Protein AF-A0A3N6P1G0-F1 (afdb_monomer)

Solvent-accessible surface area (backbone atoms only — not comparable to full-atom values): 12815 Å² total; per-residue (Å²): 132,65,72,72,58,59,54,48,42,53,49,19,54,56,51,19,53,49,23,44,51,52,14,52,52,26,48,75,72,67,38,60,68,57,15,52,52,26,42,52,52,16,51,54,33,40,55,57,28,44,55,58,48,53,68,64,56,54,53,68,67,58,55,49,53,52,48,52,53,50,55,50,52,51,51,52,49,50,49,52,50,51,56,51,50,52,55,51,48,48,53,48,56,35,50,55,30,49,72,69,69,39,61,68,60,24,50,49,49,49,49,57,57,47,50,61,61,63,37,65,44,56,42,46,20,50,54,45,44,50,49,16,50,58,40,19,65,74,46,51,67,83,40,37,40,90,89,78,67,44,72,39,82,78,43,93,57,45,64,65,51,51,50,49,60,23,52,48,26,53,51,48,17,53,51,23,55,76,65,72,41,55,23,93,88,49,64,93,41,50,19,32,63,52,25,51,49,50,24,51,47,42,51,23,25,53,34,39,72,66,66,52,68,55,14,62,51,49,17,54,48,49,58,48,60,77,73,34,72,74,74,34,70,69,38,38,72,36,95,87,25,69,87,118

Radius of gyration: 31.18 Å; Cα contacts (8 Å, |Δi|>4): 190; chains: 1; bounding box: 62×46×96 Å

Secondary structure (DSSP, 8-state):
--HHHHHHHHHHHHHHHHHHHHHHHHHHTT-HHHHHHHHHHHHHHHHHHHHHHHHHS--HHHHHHHHHHHHHHHHHHHHHHHHHHHHHHHHHHHHHHHHTT-HHHHHHHHHHHHHHHT-HHHHHHHHHHHHHHHHHHHHGGGGB-TTT--BGGG-TTHHHHHHHHHHHHHHHHHHHHHHTPBPSS-TTSBHHHHHHHHHHHHHHHHHHHTT--HHHHHHHHHHHHHT-GGGSHHHHSSTT----

Mean predicted aligned error: 14.39 Å

Foldseek 3Di:
DPPVLVVLLVCLVVLLVVLCVQLVVCVVVVNPVSNVVSPVVSVVSVVVSVVSVVVVPDDPVVVVVVVVVVVLVVVVVVVVVVVVVLVVVLVVLLVVCVVVVVVVVSVVSVVVSVVCCVLVLSVLLVVLVVLLVVLLVVCVVVQADPVPRDGNLPPPCPLVVLVVVLVVLVVQLVVQVVVQAADPVGNVHRRNVVSVVVSVSSVSNNCNSNVPSVSNVRSVVVVCVVVPPLPDPVNCPDDVRPPD

Sequence (244 aa):
MKVTSMLRLFYGIATGGFGLALAIDSSLAGHSLMAALFTTGAMVLLLYGWFDLKDMTATKSHVDVVRDNVNTLLKMNAKRSADAALYVKALQDIRDTLYSRNFAAATEVCHDALAEFNDPATAVRFCVDWMTDLLHDANKHWWTDPATGADLRNERYIVPTKLMLTVSEIAEAMEADRKQLPDDKLPQFDGLTVEMADALFRIFDLAGAKRLPMGDAAAAKFIFNISRPDHMASARMAVGGKAY

pLDDT: mean 81.95, std 12.99, range [50.69, 98.44]

Structure (mmCIF, N/CA/C/O backbone):
data_AF-A0A3N6P1G0-F1
#
_entry.id   AF-A0A3N6P1G0-F1
#
loop_
_atom_site.group_PDB
_atom_site.id
_atom_site.type_symbol
_atom_site.label_atom_id
_atom_site.label_alt_id
_atom_site.label_comp_id
_atom_site.label_asym_id
_atom_site.label_entity_id
_atom_site.label_seq_id
_atom_site.pdbx_PDB_ins_code
_atom_site.Cartn_x
_atom_site.Cartn_y
_atom_site.Cartn_z
_atom_site.occupancy
_atom_site.B_iso_or_equiv
_atom_site.auth_seq_id
_atom_site.auth_comp_id
_atom_site.auth_asym_id
_atom_site.auth_atom_id
_atom_site.pdbx_PDB_model_num
ATOM 1 N N . MET A 1 1 ? -7.405 -0.877 29.751 1.00 50.69 1 MET A N 1
ATOM 2 C CA . MET A 1 1 ? -7.105 -1.730 30.925 1.00 50.69 1 MET A CA 1
ATOM 3 C C . MET A 1 1 ? -7.844 -1.169 32.132 1.00 50.69 1 MET A C 1
ATOM 5 O O . MET A 1 1 ? -7.713 0.020 32.395 1.00 50.69 1 MET A O 1
ATOM 9 N N . LYS A 1 2 ? -8.682 -1.954 32.820 1.00 53.94 2 LYS A N 1
ATOM 10 C CA . LYS A 1 2 ? -9.406 -1.434 33.993 1.00 53.94 2 LYS A CA 1
ATOM 11 C C . LYS A 1 2 ? -8.410 -1.271 35.146 1.00 53.94 2 LYS A C 1
ATOM 13 O O . LYS A 1 2 ? -7.729 -2.236 35.490 1.00 53.94 2 LYS A O 1
ATOM 18 N N . VAL A 1 3 ? -8.344 -0.075 35.734 1.00 53.78 3 VAL A N 1
ATOM 19 C CA . VAL A 1 3 ? -7.482 0.303 36.880 1.00 53.78 3 VAL A CA 1
ATOM 20 C C . VAL A 1 3 ? -7.540 -0.724 38.024 1.00 53.78 3 VAL A C 1
ATOM 22 O O . VAL A 1 3 ? -6.546 -0.987 38.693 1.00 53.78 3 VAL A O 1
ATOM 25 N N . THR A 1 4 ? -8.683 -1.389 38.183 1.00 56.94 4 THR A N 1
ATOM 26 C CA . THR A 1 4 ? -8.917 -2.462 39.155 1.00 56.94 4 THR A CA 1
ATOM 27 C C . THR A 1 4 ? -8.063 -3.722 38.962 1.00 56.94 4 THR A C 1
ATOM 29 O O . THR A 1 4 ? -7.807 -4.403 39.949 1.00 56.94 4 THR A O 1
ATOM 32 N N . SER A 1 5 ? -7.602 -4.043 37.747 1.00 63.84 5 SER A N 1
ATOM 33 C CA . SER A 1 5 ? -6.748 -5.224 37.491 1.00 63.84 5 SER A CA 1
ATOM 34 C C . SER A 1 5 ? -5.299 -5.012 37.945 1.00 63.84 5 SER A C 1
ATOM 36 O O . SER A 1 5 ? -4.744 -5.848 38.650 1.00 63.84 5 SER A O 1
ATOM 38 N N . MET A 1 6 ? -4.714 -3.846 37.648 1.00 63.44 6 MET A N 1
ATOM 39 C CA . MET A 1 6 ? -3.356 -3.508 38.090 1.00 63.44 6 MET A CA 1
ATOM 40 C C . MET A 1 6 ? -3.245 -3.378 39.610 1.00 63.44 6 MET A C 1
ATOM 42 O O . MET A 1 6 ? -2.268 -3.837 40.195 1.00 63.44 6 MET A O 1
ATOM 46 N N . LEU A 1 7 ? -4.258 -2.794 40.258 1.00 66.25 7 LEU A N 1
ATOM 47 C CA . LEU A 1 7 ? -4.290 -2.659 41.716 1.00 66.25 7 LEU A CA 1
ATOM 48 C C . LEU A 1 7 ? -4.333 -4.024 42.420 1.00 66.25 7 LEU A C 1
ATOM 50 O O . LEU A 1 7 ? -3.673 -4.204 43.439 1.00 66.25 7 LEU A O 1
ATOM 54 N N . ARG A 1 8 ? -5.062 -4.997 41.856 1.00 67.69 8 ARG A N 1
ATOM 55 C CA . ARG A 1 8 ? -5.127 -6.373 42.374 1.00 67.69 8 ARG A CA 1
ATOM 56 C C . ARG A 1 8 ? -3.802 -7.113 42.228 1.00 67.69 8 ARG A C 1
ATOM 58 O O . ARG A 1 8 ? -3.356 -7.719 43.197 1.00 67.69 8 ARG A O 1
ATOM 65 N N . LEU A 1 9 ? -3.147 -7.000 41.072 1.00 67.62 9 LEU A N 1
ATOM 66 C CA . LEU A 1 9 ? -1.837 -7.609 40.835 1.00 67.62 9 LEU A CA 1
ATOM 67 C C . LEU A 1 9 ? -0.771 -7.049 41.787 1.00 67.62 9 LEU A C 1
ATOM 69 O O . LEU A 1 9 ? -0.039 -7.807 42.421 1.00 67.62 9 LEU A O 1
ATOM 73 N N . PHE A 1 10 ? -0.714 -5.720 41.918 1.00 72.19 10 PHE A N 1
ATOM 74 C CA . PHE A 1 10 ? 0.214 -5.056 42.831 1.00 72.19 10 PHE A CA 1
ATOM 75 C C . PHE A 1 10 ? -0.018 -5.502 44.277 1.00 72.19 10 PHE A C 1
ATOM 77 O O . PHE A 1 10 ? 0.932 -5.843 44.980 1.00 72.19 10 PHE A O 1
ATOM 84 N N . TYR A 1 11 ? -1.284 -5.577 44.698 1.00 72.38 11 TYR A N 1
ATOM 85 C CA . TYR A 1 11 ? -1.642 -6.053 46.029 1.00 72.38 11 TYR A CA 1
ATOM 86 C C . TYR A 1 11 ? -1.235 -7.518 46.239 1.00 72.38 11 TYR A C 1
ATOM 88 O O . TYR A 1 11 ? -0.628 -7.828 47.259 1.00 72.38 11 TYR A O 1
ATOM 96 N N . GLY A 1 12 ? -1.483 -8.409 45.274 1.00 73.94 12 GLY A N 1
ATOM 97 C CA . GLY A 1 12 ? -1.112 -9.827 45.360 1.00 73.94 12 GLY A CA 1
ATOM 98 C C . GLY A 1 12 ? 0.399 -10.065 45.452 1.00 73.94 12 GLY A C 1
ATOM 99 O O . GLY A 1 12 ? 0.848 -10.841 46.293 1.00 73.94 12 GLY A O 1
ATOM 100 N N . ILE A 1 13 ? 1.199 -9.353 44.652 1.00 72.12 13 ILE A N 1
ATOM 101 C CA . ILE A 1 13 ? 2.667 -9.480 44.665 1.00 72.12 13 ILE A CA 1
ATOM 102 C C . ILE A 1 13 ? 3.259 -8.881 45.949 1.00 72.12 13 ILE A C 1
ATOM 104 O O . ILE A 1 13 ? 4.086 -9.521 46.600 1.00 72.12 13 ILE A O 1
ATOM 108 N N . ALA A 1 14 ? 2.820 -7.682 46.350 1.00 75.56 14 ALA A N 1
ATOM 109 C CA . ALA A 1 14 ? 3.335 -7.015 47.546 1.00 75.56 14 ALA A CA 1
ATOM 110 C C . ALA A 1 14 ? 2.973 -7.773 48.835 1.00 75.56 14 ALA A C 1
ATOM 112 O O . ALA A 1 14 ? 3.825 -7.971 49.702 1.00 75.56 14 ALA A O 1
ATOM 113 N N . THR A 1 15 ? 1.728 -8.247 48.953 1.00 76.12 15 THR A N 1
ATOM 114 C CA . THR A 1 15 ? 1.280 -9.005 50.135 1.00 76.12 15 THR A CA 1
ATOM 115 C C . THR A 1 15 ? 1.829 -10.430 50.163 1.00 76.12 15 THR A C 1
ATOM 117 O O . THR A 1 15 ? 2.189 -10.910 51.237 1.00 76.12 15 THR A O 1
ATOM 120 N N . GLY A 1 16 ? 1.989 -11.084 49.006 1.00 78.19 16 GLY A N 1
ATOM 121 C CA . GLY A 1 16 ? 2.663 -12.381 48.897 1.00 78.19 16 GLY A CA 1
ATOM 122 C C . GLY A 1 16 ? 4.138 -12.318 49.311 1.00 78.19 16 GLY A C 1
ATOM 123 O O . GLY A 1 16 ? 4.601 -13.175 50.063 1.00 78.19 16 GLY A O 1
ATOM 124 N N . GLY A 1 17 ? 4.860 -11.267 48.901 1.00 77.88 17 GLY A N 1
ATOM 125 C CA . GLY A 1 17 ? 6.243 -11.024 49.329 1.00 77.88 17 GLY A CA 1
ATOM 126 C C . GLY A 1 17 ? 6.371 -10.770 50.835 1.00 77.88 17 GLY A C 1
ATOM 127 O O . GLY A 1 17 ? 7.254 -11.329 51.484 1.00 77.88 17 GLY A O 1
ATOM 128 N N . PHE A 1 18 ? 5.449 -9.995 51.413 1.00 80.94 18 PHE A N 1
ATOM 129 C CA . PHE A 1 18 ? 5.396 -9.762 52.860 1.00 80.94 18 PHE A CA 1
ATOM 130 C C . PHE A 1 18 ? 5.085 -11.045 53.649 1.00 80.94 18 PHE A C 1
ATOM 132 O O . PHE A 1 18 ? 5.729 -11.324 54.658 1.00 80.94 18 PHE A O 1
ATOM 139 N N . GLY A 1 19 ? 4.155 -11.873 53.161 1.00 83.69 19 GLY A N 1
ATOM 140 C CA . GLY A 1 19 ? 3.837 -13.169 53.766 1.00 83.69 19 GLY A CA 1
ATOM 141 C C . GLY A 1 19 ? 5.021 -14.142 53.762 1.00 83.69 19 GLY A C 1
ATOM 142 O O . GLY A 1 19 ? 5.249 -14.833 54.752 1.00 83.69 19 GLY A O 1
ATOM 143 N N . LEU A 1 20 ? 5.824 -14.153 52.692 1.00 81.12 20 LEU A N 1
ATOM 144 C CA . LEU A 1 20 ? 7.039 -14.969 52.622 1.00 81.12 20 LEU A CA 1
ATOM 145 C C . LEU A 1 20 ? 8.111 -14.490 53.616 1.00 81.12 20 LEU A C 1
ATOM 147 O O . LEU A 1 20 ? 8.753 -15.311 54.266 1.00 81.12 20 LEU A O 1
ATOM 151 N N . ALA A 1 21 ? 8.267 -13.173 53.782 1.00 83.56 21 ALA A N 1
ATOM 152 C CA . ALA A 1 21 ? 9.181 -12.603 54.770 1.00 83.56 21 ALA A CA 1
ATOM 153 C C . ALA A 1 21 ? 8.788 -12.996 56.207 1.00 83.56 21 ALA A C 1
ATOM 155 O O . ALA A 1 21 ? 9.638 -13.451 56.970 1.00 83.56 21 ALA A O 1
ATOM 156 N N . LEU A 1 22 ? 7.496 -12.912 56.549 1.00 84.38 22 LEU A N 1
ATOM 157 C CA . LEU A 1 22 ? 6.979 -13.347 57.854 1.00 84.38 22 LEU A CA 1
ATOM 158 C C . LEU A 1 22 ? 7.122 -14.856 58.081 1.00 84.38 22 LEU A C 1
ATOM 160 O O . LEU A 1 22 ? 7.364 -15.290 59.208 1.00 84.38 22 LEU A O 1
ATOM 164 N N . ALA A 1 23 ? 6.988 -15.661 57.025 1.00 86.38 23 ALA A N 1
ATOM 165 C CA . ALA A 1 23 ? 7.197 -17.102 57.100 1.00 86.38 23 ALA A CA 1
ATOM 166 C C . ALA A 1 23 ? 8.658 -17.450 57.424 1.00 86.38 23 ALA A C 1
ATOM 168 O O . ALA A 1 23 ? 8.912 -18.296 58.283 1.00 86.38 23 ALA A O 1
ATOM 169 N N . ILE A 1 24 ? 9.609 -16.770 56.773 1.00 84.50 24 ILE A N 1
ATOM 170 C CA . ILE A 1 24 ? 11.047 -16.936 57.015 1.00 84.50 24 ILE A CA 1
ATOM 171 C C . ILE A 1 24 ? 11.399 -16.502 58.440 1.00 84.50 24 ILE A C 1
ATOM 173 O O . ILE A 1 24 ? 12.032 -17.268 59.163 1.00 84.50 24 ILE A O 1
ATOM 177 N N . ASP A 1 25 ? 10.939 -15.327 58.870 1.00 89.00 25 ASP A N 1
ATOM 178 C CA . ASP A 1 25 ? 11.204 -14.803 60.215 1.00 89.00 25 ASP A CA 1
ATOM 179 C C . ASP A 1 25 ? 10.633 -15.723 61.309 1.00 89.00 25 ASP A C 1
ATOM 181 O O . ASP A 1 25 ? 11.333 -16.122 62.240 1.00 89.00 25 ASP A O 1
ATOM 185 N N . SER A 1 26 ? 9.396 -16.201 61.124 1.00 86.31 26 SER A N 1
ATOM 186 C CA . SER A 1 26 ? 8.764 -17.174 62.029 1.00 86.31 26 SER A CA 1
ATOM 187 C C . SER A 1 26 ? 9.511 -18.510 62.073 1.00 86.31 26 SER A C 1
ATOM 189 O O . SER A 1 26 ? 9.591 -19.139 63.129 1.00 86.31 26 SER A O 1
ATOM 191 N N . SER A 1 27 ? 10.067 -18.954 60.941 1.00 87.38 27 SER A N 1
ATOM 192 C CA . SER A 1 27 ? 10.871 -20.176 60.868 1.00 87.38 27 SER A CA 1
ATOM 193 C C . SER A 1 27 ? 12.206 -20.016 61.594 1.00 87.38 27 SER A C 1
ATOM 195 O O . SER A 1 27 ? 12.624 -20.934 62.298 1.00 87.38 27 SER A O 1
ATOM 197 N N . LEU A 1 28 ? 12.866 -18.864 61.445 1.00 89.12 28 LEU A N 1
ATOM 198 C CA . LEU A 1 28 ? 14.131 -18.555 62.118 1.00 89.12 28 LEU A CA 1
ATOM 199 C C . LEU A 1 28 ? 13.948 -18.389 63.635 1.00 89.12 28 LEU A C 1
ATOM 201 O O . LEU A 1 28 ? 14.825 -18.782 64.400 1.00 89.12 28 LEU A O 1
ATOM 205 N N . ALA A 1 29 ? 12.791 -17.889 64.073 1.00 91.38 29 ALA A N 1
ATOM 206 C CA . ALA A 1 29 ? 12.418 -17.771 65.483 1.00 91.38 29 ALA A CA 1
ATOM 207 C C . ALA A 1 29 ? 11.923 -19.090 66.124 1.00 91.38 29 ALA A C 1
ATOM 209 O O . ALA A 1 29 ? 11.614 -19.119 67.314 1.00 91.38 29 ALA A O 1
ATOM 210 N N . GLY A 1 30 ? 11.827 -20.190 65.364 1.00 89.06 30 GLY A N 1
ATOM 211 C CA . GLY A 1 30 ? 11.387 -21.499 65.870 1.00 89.06 30 GLY A CA 1
ATOM 212 C C . GLY A 1 30 ? 9.866 -21.668 66.014 1.00 89.06 30 GLY A C 1
ATOM 213 O O . GLY A 1 30 ? 9.402 -22.661 66.577 1.00 89.06 30 GLY A O 1
ATOM 214 N N . HIS A 1 31 ? 9.063 -20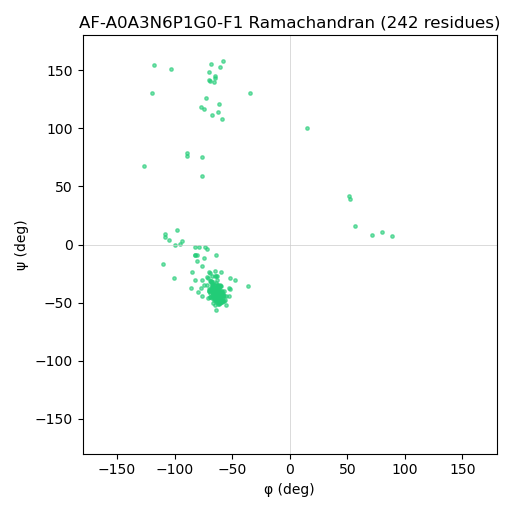.742 65.483 1.00 92.31 31 HIS A N 1
ATOM 215 C CA . HIS A 1 31 ? 7.599 -20.791 65.519 1.00 92.31 31 HIS A CA 1
ATOM 216 C C . HIS A 1 31 ? 7.024 -21.541 64.307 1.00 92.31 31 HIS A C 1
ATOM 218 O O . HIS A 1 31 ? 6.469 -20.950 63.378 1.00 92.31 31 HIS A O 1
ATOM 224 N N . SER A 1 32 ? 7.116 -22.873 64.332 1.00 85.00 32 SER A N 1
ATOM 225 C CA . SER A 1 32 ? 6.743 -23.757 63.214 1.00 85.00 32 SER A CA 1
ATOM 226 C C . SER A 1 32 ? 5.294 -23.604 62.725 1.00 85.00 32 SER A C 1
ATOM 228 O O . SER A 1 32 ? 5.052 -23.594 61.518 1.00 85.00 32 SER A O 1
ATOM 230 N N . LEU A 1 33 ? 4.327 -23.429 63.634 1.00 89.12 33 LEU A N 1
ATOM 231 C CA . LEU A 1 33 ? 2.918 -23.238 63.268 1.00 89.12 33 LEU A CA 1
ATOM 232 C C . LEU A 1 33 ? 2.689 -21.915 62.520 1.00 89.12 33 LEU A C 1
ATOM 234 O O . LEU A 1 33 ? 1.971 -21.886 61.522 1.00 89.12 33 LEU A O 1
ATOM 238 N N . MET A 1 34 ? 3.323 -20.828 62.971 1.00 82.75 34 MET A N 1
ATOM 239 C CA . MET A 1 34 ? 3.196 -19.514 62.330 1.00 82.75 34 MET A CA 1
ATOM 240 C C . MET A 1 34 ? 3.899 -19.486 60.975 1.00 82.75 34 MET A C 1
ATOM 242 O O . MET A 1 34 ? 3.334 -18.985 60.005 1.00 82.75 34 MET A O 1
ATOM 246 N N . ALA A 1 35 ? 5.071 -20.117 60.872 1.00 82.88 35 ALA A N 1
ATOM 247 C CA . ALA A 1 35 ? 5.760 -20.292 59.599 1.00 82.88 35 ALA A CA 1
ATOM 248 C C . ALA A 1 35 ? 4.883 -21.038 58.576 1.00 82.88 35 ALA A C 1
ATOM 250 O O . ALA A 1 35 ? 4.772 -20.607 57.427 1.00 82.88 35 ALA A O 1
ATOM 251 N N . ALA A 1 36 ? 4.195 -22.107 58.996 1.00 86.44 36 ALA A N 1
ATOM 252 C CA . ALA A 1 36 ? 3.287 -22.861 58.131 1.00 86.44 36 ALA A CA 1
ATOM 253 C C . ALA A 1 36 ? 2.069 -22.030 57.682 1.00 86.44 36 ALA A C 1
ATOM 255 O O . ALA A 1 36 ? 1.702 -22.058 56.503 1.00 86.44 36 ALA A O 1
ATOM 256 N N . LEU A 1 37 ? 1.469 -21.256 58.592 1.00 86.69 37 LEU A N 1
ATOM 257 C CA . LEU A 1 37 ? 0.330 -20.386 58.285 1.00 86.69 37 LEU A CA 1
ATOM 258 C C . LEU A 1 37 ? 0.706 -19.274 57.298 1.00 86.69 37 LEU A C 1
ATOM 260 O O . LEU A 1 37 ? 0.015 -19.094 56.294 1.00 86.69 37 LEU A O 1
ATOM 264 N N . PHE A 1 38 ? 1.818 -18.572 57.531 1.00 87.12 38 PHE A N 1
ATOM 265 C CA . PHE A 1 38 ? 2.278 -17.510 56.634 1.00 87.12 38 PHE A CA 1
ATOM 266 C C . PHE A 1 38 ? 2.719 -18.047 55.272 1.00 87.12 38 PHE A C 1
ATOM 268 O O . PHE A 1 38 ? 2.388 -17.443 54.254 1.00 87.12 38 PHE A O 1
ATOM 275 N N . THR A 1 39 ? 3.372 -19.213 55.228 1.00 84.94 39 THR A N 1
ATOM 276 C CA . THR A 1 39 ? 3.730 -19.875 53.962 1.00 84.94 39 THR A CA 1
ATOM 277 C C . THR A 1 39 ? 2.480 -20.214 53.155 1.00 84.94 39 THR A C 1
ATOM 279 O O . THR A 1 39 ? 2.390 -19.879 51.976 1.00 84.94 39 THR A O 1
ATOM 282 N N . THR A 1 40 ? 1.478 -20.822 53.796 1.00 85.56 40 THR A N 1
ATOM 283 C CA . THR A 1 40 ? 0.225 -21.204 53.130 1.00 85.56 40 THR A CA 1
ATOM 284 C C . THR A 1 40 ? -0.532 -19.973 52.627 1.00 85.56 40 THR A C 1
ATOM 286 O O . THR A 1 40 ? -0.970 -19.944 51.478 1.00 85.56 40 THR A O 1
ATOM 289 N N . GLY A 1 41 ? -0.634 -18.921 53.447 1.00 83.75 41 GLY A N 1
ATOM 290 C CA . GLY A 1 41 ? -1.265 -17.659 53.056 1.00 83.75 41 GLY A CA 1
ATOM 291 C C . GLY A 1 41 ? -0.546 -16.967 51.894 1.00 83.75 41 GLY A C 1
ATOM 292 O O . GLY A 1 41 ? -1.194 -16.545 50.937 1.00 83.75 41 GLY A O 1
ATOM 293 N N . ALA A 1 42 ? 0.789 -16.913 51.928 1.00 82.88 42 ALA A N 1
ATOM 294 C CA . ALA A 1 42 ? 1.597 -16.353 50.848 1.00 82.88 42 ALA A CA 1
ATOM 295 C C . ALA A 1 42 ? 1.420 -17.142 49.544 1.00 82.88 42 ALA A C 1
ATOM 297 O O . ALA A 1 42 ? 1.226 -16.542 48.490 1.00 82.88 42 ALA A O 1
ATOM 298 N N . MET A 1 43 ? 1.405 -18.479 49.606 1.00 82.19 43 MET A N 1
ATOM 299 C CA . MET A 1 43 ? 1.157 -19.326 48.436 1.00 82.19 43 MET A CA 1
ATOM 300 C C . MET A 1 43 ? -0.226 -19.083 47.826 1.00 82.19 43 MET A C 1
ATOM 302 O O . MET A 1 43 ? -0.333 -18.985 46.608 1.00 82.19 43 MET A O 1
ATOM 306 N N . VAL A 1 44 ? -1.276 -18.939 48.641 1.00 82.56 44 VAL A N 1
ATOM 307 C CA . VAL A 1 44 ? -2.634 -18.642 48.148 1.00 82.56 44 VAL A CA 1
ATOM 308 C C . VAL A 1 44 ? -2.689 -17.278 47.455 1.00 82.56 44 VAL A C 1
ATOM 310 O O . VAL A 1 44 ? -3.264 -17.167 46.373 1.00 82.56 44 VAL A O 1
ATOM 313 N N . LEU A 1 45 ? -2.057 -16.251 48.030 1.00 78.94 45 LEU A N 1
ATOM 314 C CA . LEU A 1 45 ? -2.019 -14.904 47.448 1.00 78.94 45 LEU A CA 1
ATOM 315 C C . LEU A 1 45 ? -1.194 -14.849 46.156 1.00 78.94 45 LEU A C 1
ATOM 317 O O . LEU A 1 45 ? -1.609 -14.213 45.187 1.00 78.94 45 LEU A O 1
ATOM 321 N N . LEU A 1 46 ? -0.068 -15.564 46.112 1.00 78.00 46 LEU A N 1
ATOM 322 C CA . LEU A 1 46 ? 0.753 -15.700 44.909 1.00 78.00 46 LEU A CA 1
ATOM 323 C C . LEU A 1 46 ? 0.025 -16.488 43.813 1.00 78.00 46 LEU A C 1
ATOM 325 O O . LEU A 1 46 ? 0.083 -16.090 42.654 1.00 78.00 46 LEU A O 1
ATOM 329 N N . LEU A 1 47 ? -0.705 -17.555 44.160 1.00 77.69 47 LEU A N 1
ATOM 330 C CA . LEU A 1 47 ? -1.544 -18.303 43.216 1.00 77.69 47 LEU A CA 1
ATOM 331 C C . LEU A 1 47 ? -2.693 -17.449 42.671 1.00 77.69 47 LEU A C 1
ATOM 333 O O . LEU A 1 47 ? -2.998 -17.523 41.484 1.00 77.69 47 LEU A O 1
ATOM 337 N N . TYR A 1 48 ? -3.308 -16.618 43.512 1.00 73.81 48 TYR A N 1
ATOM 338 C CA . TYR A 1 48 ? -4.356 -15.694 43.085 1.00 73.81 48 TYR A CA 1
ATOM 339 C C . TYR A 1 48 ? -3.807 -14.625 42.123 1.00 73.81 48 TYR A C 1
ATOM 341 O O . TYR A 1 48 ? -4.376 -14.409 41.056 1.00 73.81 48 TYR A O 1
ATOM 349 N N . GLY A 1 49 ? -2.651 -14.028 42.437 1.00 71.62 49 GLY A N 1
ATOM 350 C CA . GLY A 1 49 ? -1.969 -13.077 41.550 1.00 71.62 49 GLY A CA 1
ATOM 351 C C . GLY A 1 49 ? -1.375 -13.708 40.282 1.00 71.62 49 GLY A C 1
ATOM 352 O O . GLY A 1 49 ? -1.218 -13.023 39.274 1.00 71.62 49 GLY A O 1
ATOM 353 N N . TRP A 1 50 ? -1.072 -15.010 40.296 1.00 71.12 50 TRP A N 1
ATOM 354 C CA . TRP A 1 50 ? -0.520 -15.739 39.151 1.00 71.12 50 TRP A CA 1
ATOM 355 C C . TRP A 1 50 ? -1.488 -15.813 37.969 1.00 71.12 50 TRP A C 1
ATOM 357 O O . TRP A 1 50 ? -1.047 -15.692 36.829 1.00 71.12 50 TRP A O 1
ATOM 367 N N . PHE A 1 51 ? -2.791 -15.989 38.206 1.00 69.12 51 PHE A N 1
ATOM 368 C CA . PHE A 1 51 ? -3.776 -16.009 37.118 1.00 69.12 51 PHE A CA 1
ATOM 369 C C . PHE A 1 51 ? -3.901 -14.639 36.443 1.00 69.12 51 PHE A C 1
ATOM 371 O O . PHE A 1 51 ? -3.863 -14.571 35.217 1.00 69.12 51 PHE A O 1
ATOM 378 N N . ASP A 1 52 ? -3.906 -13.558 37.226 1.00 68.44 52 ASP A N 1
ATOM 379 C CA . ASP A 1 52 ? -3.868 -12.191 36.695 1.00 68.44 52 ASP A CA 1
ATOM 380 C C . ASP A 1 52 ? -2.559 -11.932 35.915 1.00 68.44 52 ASP A C 1
ATOM 382 O O . ASP A 1 52 ? -2.578 -11.367 34.822 1.00 68.44 52 ASP A O 1
ATOM 386 N N . LEU A 1 53 ? -1.410 -12.403 36.421 1.00 63.06 53 LEU A N 1
ATOM 387 C CA . LEU A 1 53 ? -0.114 -12.293 35.736 1.00 63.06 53 LEU A CA 1
ATOM 388 C C . LEU A 1 53 ? -0.060 -13.125 34.444 1.00 63.06 53 LEU A C 1
ATOM 390 O O . LEU A 1 53 ? 0.544 -12.705 33.457 1.00 63.06 53 LEU A O 1
ATOM 394 N N . LYS A 1 54 ? -0.690 -14.301 34.429 1.00 63.41 54 LYS A N 1
ATOM 395 C CA . LYS A 1 54 ? -0.811 -15.171 33.255 1.00 63.41 54 LYS A CA 1
ATOM 396 C C . LYS A 1 54 ? -1.689 -14.535 32.178 1.00 63.41 54 LYS A C 1
ATOM 398 O O . LYS A 1 54 ? -1.359 -14.626 31.001 1.00 63.41 54 LYS A O 1
ATOM 403 N N . ASP A 1 55 ? -2.757 -13.852 32.573 1.00 63.03 55 ASP A N 1
ATOM 404 C CA . ASP A 1 55 ? -3.609 -13.105 31.646 1.00 63.03 55 ASP A CA 1
ATOM 405 C C . ASP A 1 55 ? -2.908 -11.833 31.124 1.00 63.03 55 ASP A C 1
ATOM 407 O O . ASP A 1 55 ? -3.157 -11.396 29.999 1.00 63.03 55 ASP A O 1
ATOM 411 N N . MET A 1 56 ? -1.983 -11.259 31.908 1.00 58.06 56 MET A N 1
ATOM 412 C CA . MET A 1 56 ? -1.154 -10.105 31.525 1.00 58.06 56 MET A CA 1
ATOM 413 C C . MET A 1 56 ? 0.077 -10.455 30.690 1.00 58.06 56 MET A C 1
ATOM 415 O O . MET A 1 56 ? 0.513 -9.646 29.868 1.00 58.06 56 MET A O 1
ATOM 419 N N . THR A 1 57 ? 0.653 -11.640 30.884 1.00 54.84 57 THR A N 1
ATOM 420 C CA . THR A 1 57 ? 1.707 -12.178 30.020 1.00 54.84 57 THR A CA 1
ATOM 421 C C . THR A 1 57 ? 1.050 -12.666 28.740 1.00 54.84 57 THR A C 1
ATOM 423 O O . THR A 1 57 ? 0.825 -13.852 28.548 1.00 54.84 57 THR A O 1
ATOM 426 N N . ALA A 1 58 ? 0.690 -11.675 27.915 1.00 50.94 58 ALA A N 1
ATOM 427 C CA . ALA A 1 58 ? 0.348 -11.738 26.505 1.00 50.94 58 ALA A CA 1
ATOM 428 C C . ALA A 1 58 ? 0.074 -13.166 26.035 1.00 50.94 58 ALA A C 1
ATOM 430 O O . ALA A 1 58 ? 1.010 -13.923 25.760 1.00 50.94 58 ALA A O 1
ATOM 431 N N . THR A 1 59 ? -1.213 -13.514 25.933 1.00 55.22 59 THR A N 1
ATOM 432 C CA . THR A 1 59 ? -1.670 -14.701 25.208 1.00 55.22 59 THR A CA 1
ATOM 433 C C . THR A 1 59 ? -0.758 -14.916 24.010 1.00 55.22 59 THR A C 1
ATOM 435 O O . THR A 1 59 ? -0.461 -13.971 23.282 1.00 55.22 59 THR A O 1
ATOM 438 N N . LYS A 1 60 ? -0.264 -16.144 23.834 1.00 53.78 60 LYS A N 1
ATOM 439 C CA . LYS A 1 60 ? 0.660 -16.553 22.764 1.00 53.78 60 LYS A CA 1
ATOM 440 C C . LYS A 1 60 ? 0.379 -15.850 21.417 1.00 53.78 60 LYS A C 1
ATOM 442 O O . LYS A 1 60 ? 1.308 -15.411 20.753 1.00 53.78 60 LYS A O 1
ATOM 447 N N . SER A 1 61 ? -0.899 -15.602 21.115 1.00 58.72 61 SER A N 1
ATOM 448 C CA . SER A 1 61 ? -1.388 -14.789 19.996 1.00 58.72 61 SER A CA 1
ATOM 449 C C . SER A 1 61 ? -0.806 -13.372 19.872 1.00 58.72 61 SER A C 1
ATOM 451 O O . SER A 1 61 ? -0.471 -12.972 18.767 1.00 58.72 61 SER A O 1
ATOM 453 N N . HIS A 1 62 ? -0.679 -12.581 20.941 1.00 55.44 62 HIS A N 1
ATOM 454 C CA . HIS A 1 62 ? -0.120 -11.224 20.855 1.00 55.44 62 HIS A CA 1
ATOM 455 C C . HIS A 1 62 ? 1.382 -11.243 20.562 1.00 55.44 62 HIS A C 1
ATOM 457 O O . HIS A 1 62 ? 1.861 -10.447 19.756 1.00 55.44 62 HIS A O 1
ATOM 463 N N . VAL A 1 63 ? 2.117 -12.170 21.181 1.00 60.00 63 VAL A N 1
ATOM 464 C CA . VAL A 1 63 ? 3.549 -12.363 20.911 1.00 60.00 63 VAL A CA 1
ATOM 465 C C . VAL A 1 63 ? 3.764 -12.861 19.480 1.00 60.00 63 VAL A C 1
ATOM 467 O O . VAL A 1 63 ? 4.666 -12.372 18.801 1.00 60.00 63 VAL A O 1
ATOM 470 N N . ASP A 1 64 ? 2.912 -13.769 19.002 1.00 66.38 64 ASP A N 1
ATOM 471 C CA . ASP A 1 64 ? 2.943 -14.270 17.626 1.00 66.38 64 ASP A CA 1
ATOM 472 C C . ASP A 1 64 ? 2.638 -13.147 16.617 1.00 66.38 64 ASP A C 1
ATOM 474 O O . ASP A 1 64 ? 3.401 -12.960 15.675 1.00 66.38 64 ASP A O 1
ATOM 478 N N . VAL A 1 65 ? 1.626 -12.304 16.867 1.00 63.97 65 VAL A N 1
ATOM 479 C CA . VAL A 1 65 ? 1.321 -11.127 16.025 1.00 63.97 65 VAL A CA 1
ATOM 480 C C . VAL A 1 65 ? 2.500 -10.152 15.961 1.00 63.97 65 VAL A C 1
ATOM 482 O O . VAL A 1 65 ? 2.851 -9.661 14.887 1.00 63.97 65 VAL A O 1
ATOM 485 N N . VAL A 1 66 ? 3.148 -9.861 17.093 1.00 63.34 66 VAL A N 1
ATOM 486 C CA . VAL A 1 66 ? 4.334 -8.988 17.114 1.00 63.34 66 VAL A CA 1
ATOM 487 C C . VAL A 1 66 ? 5.494 -9.629 16.351 1.00 63.34 66 VAL A C 1
ATOM 489 O O . VAL A 1 66 ? 6.154 -8.950 15.563 1.00 63.34 66 VAL A O 1
ATOM 492 N N . ARG A 1 67 ? 5.728 -10.932 16.529 1.00 67.19 67 ARG A N 1
ATOM 493 C CA . ARG A 1 67 ? 6.764 -11.678 15.804 1.00 67.19 67 ARG A CA 1
ATOM 494 C C . ARG A 1 67 ? 6.521 -11.660 14.296 1.00 67.19 67 ARG A C 1
ATOM 496 O O . ARG A 1 67 ? 7.453 -11.384 13.543 1.00 67.19 67 ARG A O 1
ATOM 503 N N . ASP A 1 68 ? 5.292 -11.892 13.855 1.00 69.94 68 ASP A N 1
ATOM 504 C CA . ASP A 1 68 ? 4.918 -11.859 12.440 1.00 69.94 68 ASP A CA 1
ATOM 505 C C . ASP A 1 68 ? 5.093 -10.458 11.846 1.00 69.94 68 ASP A C 1
ATOM 507 O O . ASP A 1 68 ? 5.621 -10.299 10.739 1.00 69.94 68 ASP A O 1
ATOM 511 N N . ASN A 1 69 ? 4.758 -9.422 12.618 1.00 68.06 69 ASN A N 1
ATOM 512 C CA . ASN A 1 69 ? 5.012 -8.039 12.237 1.00 68.06 69 ASN A CA 1
ATOM 513 C C . ASN A 1 69 ? 6.509 -7.743 12.075 1.00 68.06 69 ASN A C 1
ATOM 515 O O . ASN A 1 69 ? 6.886 -7.079 11.108 1.00 68.06 69 ASN A O 1
ATOM 519 N N . VAL A 1 70 ? 7.363 -8.228 12.981 1.00 66.94 70 VAL A N 1
ATOM 520 C CA . VAL A 1 70 ? 8.825 -8.073 12.881 1.00 66.94 70 VAL A CA 1
ATOM 521 C C . VAL A 1 70 ? 9.373 -8.837 11.674 1.00 66.94 70 VAL A C 1
ATOM 523 O O . VAL A 1 7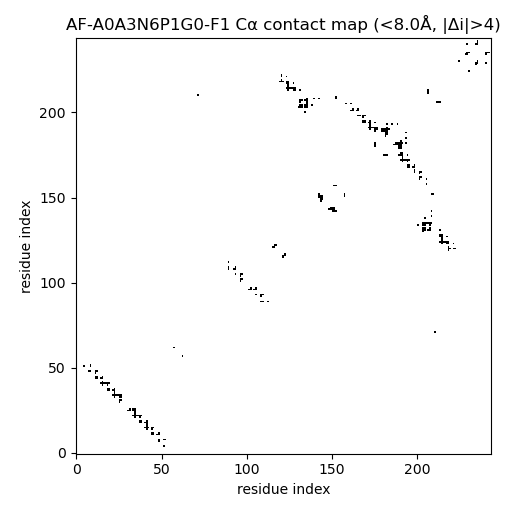0 ? 10.130 -8.270 10.891 1.00 66.94 70 VAL A O 1
ATOM 526 N N . ASN A 1 71 ? 8.945 -10.084 11.464 1.00 71.38 71 ASN A N 1
ATOM 527 C CA . ASN A 1 71 ? 9.351 -10.896 10.314 1.00 71.38 71 ASN A CA 1
ATOM 528 C C . ASN A 1 71 ? 8.984 -10.233 8.981 1.00 71.38 71 ASN A C 1
ATOM 530 O O . ASN A 1 71 ? 9.772 -10.253 8.037 1.00 71.38 71 ASN A O 1
ATOM 534 N N . THR A 1 72 ? 7.801 -9.624 8.907 1.00 70.75 72 THR A N 1
ATOM 535 C CA . THR A 1 72 ? 7.347 -8.888 7.721 1.00 70.75 72 THR A CA 1
ATOM 536 C C . THR A 1 72 ? 8.237 -7.675 7.456 1.00 70.75 72 THR A C 1
ATOM 538 O O . THR A 1 72 ? 8.713 -7.503 6.337 1.00 70.75 72 THR A O 1
ATOM 541 N N . LEU A 1 73 ? 8.547 -6.882 8.489 1.00 69.38 73 LEU A N 1
ATOM 542 C CA . LEU A 1 73 ? 9.449 -5.731 8.363 1.00 69.38 73 LEU A CA 1
ATOM 543 C C . LEU A 1 73 ? 10.863 -6.144 7.944 1.00 69.38 73 LEU A C 1
ATOM 545 O O . LEU A 1 73 ? 11.462 -5.485 7.099 1.00 69.38 73 LEU A O 1
ATOM 549 N N . LEU A 1 74 ? 11.386 -7.245 8.490 1.00 66.88 74 LEU A N 1
ATOM 550 C CA . LEU A 1 74 ? 12.689 -7.783 8.097 1.00 66.88 74 LEU A CA 1
ATOM 551 C C . LEU A 1 74 ? 12.709 -8.180 6.619 1.00 66.88 74 LEU A C 1
ATOM 553 O O . LEU A 1 74 ? 13.643 -7.816 5.912 1.00 66.88 74 LEU A O 1
ATOM 557 N N . LYS A 1 75 ? 11.671 -8.872 6.134 1.00 72.25 75 LYS A N 1
ATOM 558 C CA . LYS A 1 75 ? 11.551 -9.244 4.715 1.00 72.25 75 LYS A CA 1
ATOM 559 C C . LYS A 1 75 ? 11.465 -8.018 3.806 1.00 72.25 75 LYS A C 1
ATOM 561 O O . LYS A 1 75 ? 12.175 -7.961 2.807 1.00 72.25 75 LYS A O 1
ATOM 566 N N . MET A 1 76 ? 10.637 -7.035 4.165 1.00 68.38 76 MET A N 1
ATOM 567 C CA . MET A 1 76 ? 10.497 -5.790 3.400 1.00 68.38 76 MET A CA 1
ATOM 568 C C . MET A 1 76 ? 11.819 -5.014 3.348 1.00 68.38 76 MET A C 1
ATOM 570 O O . MET A 1 76 ? 12.241 -4.600 2.272 1.00 68.38 76 MET A O 1
ATOM 574 N N . ASN A 1 77 ? 12.515 -4.871 4.481 1.00 67.50 77 ASN A N 1
ATOM 575 C CA . ASN A 1 77 ? 13.814 -4.198 4.524 1.00 67.50 77 ASN A CA 1
ATOM 576 C C . ASN A 1 77 ? 14.888 -4.962 3.748 1.00 67.50 77 ASN A C 1
ATOM 578 O O . ASN A 1 77 ? 15.630 -4.339 3.000 1.00 67.50 77 ASN A O 1
ATOM 582 N N . ALA A 1 78 ? 14.950 -6.290 3.864 1.00 67.00 78 ALA A N 1
ATOM 583 C CA . ALA A 1 78 ? 15.892 -7.097 3.092 1.00 67.00 78 ALA A CA 1
ATOM 584 C C . ALA A 1 78 ? 15.677 -6.930 1.579 1.00 67.00 78 ALA A C 1
ATOM 586 O O . ALA A 1 78 ? 16.647 -6.756 0.846 1.00 67.00 78 ALA A O 1
ATOM 587 N N . LYS A 1 79 ? 14.416 -6.913 1.122 1.00 70.56 79 LYS A N 1
ATOM 588 C CA . LYS A 1 79 ? 14.056 -6.659 -0.282 1.00 70.56 79 LYS A CA 1
ATOM 589 C C . LYS A 1 79 ? 14.515 -5.269 -0.730 1.00 70.56 79 LYS A C 1
ATOM 591 O O . LYS A 1 79 ? 15.254 -5.161 -1.701 1.00 70.56 79 LYS A O 1
ATOM 596 N N . ARG A 1 80 ? 14.174 -4.222 0.031 1.00 69.81 80 ARG A N 1
ATOM 597 C CA . ARG A 1 80 ? 14.605 -2.840 -0.252 1.00 69.81 80 ARG A CA 1
ATOM 598 C C . ARG A 1 80 ? 16.127 -2.701 -0.283 1.00 69.81 80 ARG A C 1
ATOM 600 O O . ARG A 1 80 ? 16.658 -2.002 -1.136 1.00 69.81 80 ARG A O 1
ATOM 607 N N . SER A 1 81 ? 16.835 -3.365 0.630 1.00 68.88 81 SER A N 1
ATOM 608 C CA . SER A 1 81 ? 18.299 -3.378 0.652 1.00 68.88 81 SER A CA 1
ATOM 609 C C . SER A 1 81 ? 18.895 -4.118 -0.542 1.00 68.88 81 SER A C 1
ATOM 611 O O . SER A 1 81 ? 19.918 -3.675 -1.053 1.00 68.88 81 SER A O 1
ATOM 613 N N . ALA A 1 82 ? 18.275 -5.207 -1.000 1.00 73.12 82 ALA A N 1
ATOM 614 C CA . ALA A 1 82 ? 18.703 -5.916 -2.203 1.00 73.12 82 ALA A CA 1
ATOM 615 C C . ALA A 1 82 ? 18.524 -5.045 -3.455 1.00 73.12 82 ALA A C 1
ATOM 617 O O . ALA A 1 82 ? 19.476 -4.884 -4.216 1.00 73.12 82 ALA A O 1
ATOM 618 N N . ASP A 1 83 ? 17.355 -4.414 -3.608 1.00 70.75 83 ASP A N 1
ATOM 619 C CA . ASP A 1 83 ? 17.093 -3.480 -4.706 1.00 70.75 83 ASP A CA 1
ATOM 620 C C . ASP A 1 83 ? 18.094 -2.303 -4.651 1.00 70.75 83 ASP A C 1
ATOM 622 O O . ASP A 1 83 ? 18.775 -2.016 -5.632 1.00 70.75 83 ASP A O 1
ATOM 626 N N . ALA A 1 84 ? 18.287 -1.676 -3.481 1.00 70.12 84 ALA A N 1
ATOM 627 C CA . ALA A 1 84 ? 19.269 -0.603 -3.277 1.00 70.12 84 ALA A CA 1
ATOM 628 C C . ALA A 1 84 ? 20.708 -1.027 -3.617 1.00 70.12 84 ALA A C 1
ATOM 630 O O . ALA A 1 84 ? 21.443 -0.266 -4.246 1.00 70.12 84 ALA A O 1
ATOM 631 N N . ALA A 1 85 ? 21.116 -2.235 -3.221 1.00 72.94 85 ALA A N 1
ATOM 632 C CA . ALA A 1 85 ? 22.438 -2.768 -3.528 1.00 72.94 85 ALA A CA 1
ATOM 633 C C . ALA A 1 85 ? 22.643 -2.946 -5.038 1.00 72.94 85 ALA A C 1
ATOM 635 O O . ALA A 1 85 ? 23.734 -2.668 -5.533 1.00 72.94 85 ALA A O 1
ATOM 636 N N . LEU A 1 86 ? 21.598 -3.346 -5.767 1.00 74.56 86 LEU A N 1
ATOM 637 C CA . LEU A 1 86 ? 21.632 -3.473 -7.220 1.00 74.56 86 LEU A CA 1
ATOM 638 C C . LEU A 1 86 ? 21.849 -2.111 -7.900 1.00 74.56 86 LEU A C 1
ATOM 640 O O . LEU A 1 86 ? 22.762 -1.982 -8.716 1.00 74.56 86 LEU A O 1
ATOM 644 N N . TYR A 1 87 ? 21.123 -1.066 -7.481 1.00 71.31 87 TYR A N 1
ATOM 645 C CA . TYR A 1 87 ? 21.347 0.303 -7.974 1.00 71.31 87 TYR A CA 1
ATOM 646 C C . TYR A 1 87 ? 22.756 0.817 -7.659 1.00 71.31 87 TYR A C 1
ATOM 648 O O . TYR A 1 87 ? 23.423 1.391 -8.518 1.00 71.31 87 TYR A O 1
ATOM 656 N N . VAL A 1 88 ? 23.226 0.619 -6.422 1.00 71.81 88 VAL A N 1
ATOM 657 C CA . VAL A 1 88 ? 24.564 1.061 -6.003 1.00 71.81 88 VAL A CA 1
ATOM 658 C C . VAL A 1 88 ? 25.641 0.350 -6.814 1.00 71.81 88 VAL A C 1
ATOM 660 O O . VAL A 1 88 ? 26.578 1.006 -7.267 1.00 71.81 88 VAL A O 1
ATOM 663 N N . LYS A 1 89 ? 25.494 -0.958 -7.044 1.00 76.56 89 LYS A N 1
ATOM 664 C CA . LYS A 1 89 ? 26.416 -1.731 -7.874 1.00 76.56 89 LYS A CA 1
ATOM 665 C C . LYS A 1 89 ? 26.424 -1.220 -9.315 1.00 76.56 89 LYS A C 1
ATOM 667 O O . LYS A 1 89 ? 27.500 -0.961 -9.839 1.00 76.56 89 LYS A O 1
ATOM 672 N N . ALA A 1 90 ? 25.259 -0.991 -9.921 1.00 75.06 90 ALA A N 1
ATOM 673 C CA . ALA A 1 90 ? 25.175 -0.429 -11.269 1.00 75.06 90 ALA A CA 1
ATOM 674 C C . ALA A 1 90 ? 25.894 0.931 -11.367 1.00 75.06 90 ALA A C 1
ATOM 676 O O . ALA A 1 90 ? 26.686 1.158 -12.279 1.00 75.06 90 ALA A O 1
ATOM 677 N N . LEU A 1 91 ? 25.701 1.820 -10.385 1.00 74.75 91 LEU A N 1
ATOM 678 C CA . LEU A 1 91 ? 26.395 3.112 -10.332 1.00 74.75 91 LEU A CA 1
ATOM 679 C C . LEU A 1 91 ? 27.914 2.968 -10.147 1.00 74.75 91 LEU A C 1
ATOM 681 O O . LEU A 1 91 ? 28.675 3.742 -10.730 1.00 74.75 91 LEU A O 1
ATOM 685 N N . GLN A 1 92 ? 28.363 2.002 -9.342 1.00 77.94 92 GLN A N 1
ATOM 686 C CA . GLN A 1 92 ? 29.785 1.695 -9.161 1.00 77.94 92 GLN A CA 1
ATOM 687 C C . GLN A 1 92 ? 30.409 1.169 -10.457 1.00 77.94 92 GLN A C 1
ATOM 689 O O . GLN A 1 92 ? 31.443 1.690 -10.869 1.00 77.94 92 GLN A O 1
ATOM 694 N N . ASP A 1 93 ? 29.749 0.228 -11.134 1.00 77.56 93 ASP A N 1
ATOM 695 C CA . ASP A 1 93 ? 30.208 -0.350 -12.399 1.00 77.56 93 ASP A CA 1
ATO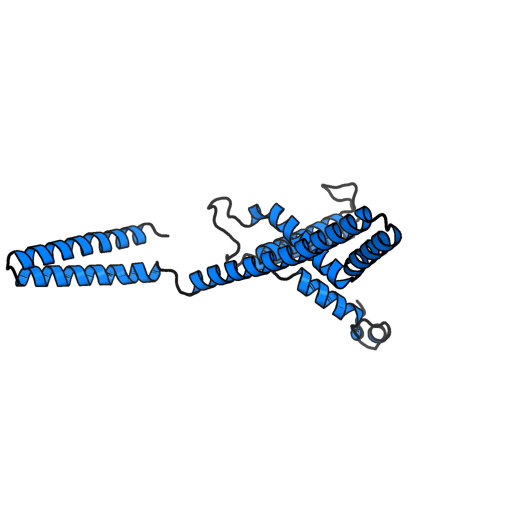M 696 C C . ASP A 1 93 ? 30.314 0.737 -13.492 1.00 77.56 93 ASP A C 1
ATOM 698 O O . ASP A 1 93 ? 31.324 0.825 -14.198 1.00 77.56 93 ASP A O 1
ATOM 702 N N . ILE A 1 94 ? 29.330 1.644 -13.578 1.00 76.00 94 ILE A N 1
ATOM 703 C CA . ILE A 1 94 ? 29.368 2.808 -14.483 1.00 76.00 94 ILE A CA 1
ATOM 704 C C . ILE A 1 94 ? 30.548 3.723 -14.140 1.00 76.00 94 ILE A C 1
ATOM 706 O O . ILE A 1 94 ? 31.332 4.087 -15.020 1.00 76.00 94 ILE A O 1
ATOM 710 N N . ARG A 1 95 ? 30.698 4.098 -12.864 1.00 75.88 95 ARG A N 1
ATOM 711 C CA . ARG A 1 95 ? 31.774 4.981 -12.390 1.00 75.88 95 ARG A CA 1
ATOM 712 C C . ARG A 1 95 ? 33.152 4.407 -12.717 1.00 75.88 95 ARG A C 1
ATOM 714 O O . ARG A 1 95 ? 34.004 5.125 -13.240 1.00 75.88 95 ARG A O 1
ATOM 721 N N . ASP A 1 96 ? 33.374 3.133 -12.417 1.00 77.50 96 ASP A N 1
ATOM 722 C CA . ASP A 1 96 ? 34.667 2.473 -12.600 1.00 77.50 96 ASP A CA 1
ATOM 723 C C . ASP A 1 96 ? 35.010 2.359 -14.095 1.00 77.50 96 ASP A C 1
ATOM 725 O O . ASP A 1 96 ? 36.144 2.624 -14.509 1.00 77.50 96 ASP A O 1
ATOM 729 N N . THR A 1 97 ? 34.003 2.109 -14.936 1.00 76.38 97 THR A N 1
ATOM 730 C CA . THR A 1 97 ? 34.173 2.078 -16.393 1.00 76.38 97 THR A CA 1
ATOM 731 C C . THR A 1 97 ? 34.447 3.471 -16.972 1.00 76.38 97 THR A C 1
ATOM 733 O O . THR A 1 97 ? 35.319 3.617 -17.832 1.00 76.38 97 THR A O 1
ATOM 736 N N . LEU A 1 98 ? 33.807 4.525 -16.456 1.00 73.44 98 LEU A N 1
ATOM 737 C CA . LEU A 1 98 ? 34.115 5.911 -16.831 1.00 73.44 98 LEU A CA 1
ATOM 738 C C . LEU A 1 98 ? 35.552 6.308 -16.454 1.00 73.44 98 LEU A C 1
ATOM 740 O O . LEU A 1 98 ? 36.237 6.950 -17.255 1.00 73.44 98 LEU A O 1
ATOM 744 N N . TYR A 1 99 ? 36.052 5.887 -15.285 1.00 76.12 99 TYR A N 1
ATOM 745 C CA . TYR A 1 99 ? 37.445 6.133 -14.886 1.00 76.12 99 TYR A CA 1
ATOM 746 C C . TYR A 1 99 ? 38.464 5.458 -15.810 1.00 76.12 99 TYR A C 1
ATOM 748 O O . TYR A 1 99 ? 39.540 6.014 -16.040 1.00 76.12 99 TYR A O 1
ATOM 756 N N . SER A 1 100 ? 38.111 4.317 -16.405 1.00 80.00 100 SER A N 1
ATOM 757 C CA . SER A 1 100 ? 38.948 3.638 -17.403 1.00 80.00 100 SER A CA 1
ATOM 758 C C . SER A 1 100 ? 39.015 4.357 -18.764 1.00 80.00 100 SER A C 1
ATOM 760 O O . SER A 1 100 ? 39.746 3.922 -19.652 1.00 80.00 100 SER A O 1
ATOM 762 N N . ARG A 1 101 ? 38.265 5.460 -18.946 1.00 76.94 101 ARG A N 1
ATOM 763 C CA . ARG A 1 101 ? 38.070 6.189 -20.220 1.00 76.94 101 ARG A CA 1
ATOM 764 C C . ARG A 1 101 ? 37.526 5.326 -21.366 1.00 76.94 101 ARG A C 1
ATOM 766 O O . ARG A 1 101 ? 37.562 5.743 -22.523 1.00 76.94 101 ARG A O 1
ATOM 773 N N . ASN A 1 102 ? 36.986 4.150 -21.059 1.00 79.94 102 ASN A N 1
ATOM 774 C CA . ASN A 1 102 ? 36.327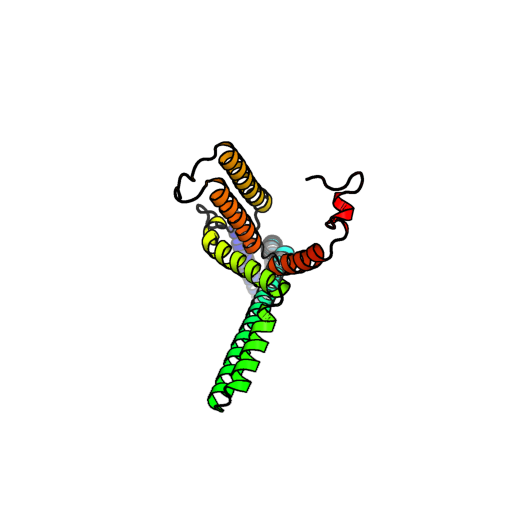 3.289 -22.028 1.00 79.94 102 ASN A CA 1
ATOM 775 C C . ASN A 1 102 ? 34.834 3.637 -22.108 1.00 79.94 102 ASN A C 1
ATOM 777 O O . ASN A 1 102 ? 33.979 2.972 -21.528 1.00 79.94 102 ASN A O 1
ATOM 781 N N . PHE A 1 103 ? 34.523 4.720 -22.820 1.00 77.75 103 PHE A N 1
ATOM 782 C CA . PHE A 1 103 ? 33.154 5.232 -22.934 1.00 77.75 103 PHE A CA 1
ATOM 783 C C . PHE A 1 103 ? 32.195 4.263 -23.646 1.00 77.75 103 PHE A C 1
ATOM 785 O O . PHE A 1 103 ? 31.002 4.271 -23.352 1.00 77.75 103 PHE A O 1
ATOM 792 N N . ALA A 1 104 ? 32.705 3.407 -24.539 1.00 79.81 104 ALA A N 1
ATOM 793 C CA . ALA A 1 104 ? 31.910 2.368 -25.192 1.00 79.81 104 ALA A CA 1
ATOM 794 C C . ALA A 1 104 ? 31.441 1.315 -24.175 1.00 79.81 104 ALA A C 1
ATOM 796 O O . ALA A 1 104 ? 30.243 1.076 -24.060 1.00 79.81 104 ALA A O 1
ATOM 797 N N . ALA A 1 105 ? 32.360 0.790 -23.358 1.00 76.62 105 ALA A N 1
ATOM 798 C CA . ALA A 1 105 ? 32.011 -0.143 -22.287 1.00 76.62 105 ALA A CA 1
ATOM 799 C C . ALA A 1 105 ? 31.107 0.505 -21.224 1.00 76.62 105 ALA A C 1
ATOM 801 O O . ALA A 1 105 ? 30.177 -0.126 -20.739 1.00 76.62 105 ALA A O 1
ATOM 802 N N . ALA A 1 106 ? 31.323 1.785 -20.888 1.00 73.38 106 ALA A N 1
ATOM 803 C CA . ALA A 1 106 ? 30.454 2.488 -19.939 1.00 73.38 106 ALA A CA 1
ATOM 804 C C . ALA A 1 106 ? 29.016 2.605 -20.473 1.00 73.38 106 ALA A C 1
ATOM 806 O O . ALA A 1 106 ? 28.060 2.516 -19.709 1.00 73.38 106 ALA A O 1
ATOM 807 N N . THR A 1 107 ? 28.866 2.769 -21.790 1.00 76.62 107 THR A N 1
ATOM 808 C CA . THR A 1 107 ? 27.558 2.809 -22.455 1.00 76.62 107 THR A CA 1
ATOM 809 C C . THR A 1 107 ? 26.874 1.440 -22.430 1.00 76.62 107 THR A C 1
ATOM 811 O O . THR A 1 107 ? 25.676 1.381 -22.172 1.00 76.62 107 THR A O 1
ATOM 814 N N . GLU A 1 108 ? 27.613 0.345 -22.632 1.00 81.25 108 GLU A N 1
ATOM 815 C CA . GLU A 1 108 ? 27.071 -1.018 -22.502 1.00 81.25 108 GLU A CA 1
ATOM 816 C C . GLU A 1 108 ? 26.606 -1.315 -21.074 1.00 81.25 108 GLU A C 1
ATOM 818 O O . GLU A 1 108 ? 25.477 -1.753 -20.889 1.00 81.25 108 GLU A O 1
ATOM 823 N N . VAL A 1 109 ? 27.402 -0.967 -20.057 1.00 78.75 109 VAL A N 1
ATOM 824 C CA . VAL A 1 109 ? 27.000 -1.125 -18.646 1.00 78.75 109 VAL A CA 1
ATOM 825 C C . VAL A 1 109 ? 25.732 -0.322 -18.334 1.00 78.75 109 VAL A C 1
ATOM 827 O O . VAL A 1 109 ? 24.842 -0.814 -17.640 1.00 78.75 109 VAL A O 1
ATOM 830 N N . CYS A 1 110 ? 25.607 0.899 -18.866 1.00 73.81 110 CYS A N 1
ATOM 831 C CA . CYS A 1 110 ? 24.372 1.675 -18.754 1.00 73.81 110 CYS A CA 1
ATOM 832 C C . CYS A 1 110 ? 23.188 0.972 -19.433 1.00 73.81 110 CYS A C 1
ATOM 834 O O . CYS A 1 110 ? 22.102 0.942 -18.860 1.00 73.81 110 CYS A O 1
ATOM 836 N N . HIS A 1 111 ? 23.367 0.416 -20.634 1.00 77.19 111 HIS A N 1
ATOM 837 C CA . HIS A 1 111 ? 22.306 -0.317 -21.325 1.00 77.19 111 HIS A CA 1
ATOM 838 C C . HIS A 1 111 ? 21.880 -1.574 -20.571 1.00 77.19 111 HIS A C 1
ATOM 840 O O . HIS A 1 111 ? 20.681 -1.808 -20.458 1.00 77.19 111 HIS A O 1
ATOM 846 N N . ASP A 1 112 ? 22.820 -2.334 -20.015 1.00 77.88 112 ASP A N 1
ATOM 847 C CA . ASP A 1 112 ? 22.525 -3.536 -19.235 1.00 77.88 112 ASP A CA 1
ATOM 848 C C . ASP A 1 112 ? 21.772 -3.192 -17.946 1.00 77.88 112 ASP A C 1
ATOM 850 O O . ASP A 1 112 ? 20.752 -3.807 -17.636 1.00 77.88 112 ASP A O 1
ATOM 854 N N . ALA A 1 113 ? 22.204 -2.144 -17.235 1.00 71.56 113 ALA A N 1
ATOM 855 C CA . ALA A 1 113 ? 21.491 -1.646 -16.062 1.00 71.56 113 ALA A CA 1
ATOM 856 C C . ALA A 1 113 ? 20.074 -1.164 -16.418 1.00 71.56 113 ALA A C 1
ATOM 858 O O . ALA A 1 113 ? 19.124 -1.430 -15.687 1.00 71.56 113 ALA A O 1
ATOM 859 N N . LEU A 1 114 ? 19.909 -0.481 -17.557 1.00 67.62 114 LEU A N 1
ATOM 860 C CA . LEU A 1 114 ? 18.604 -0.035 -18.055 1.00 67.62 114 LEU A CA 1
ATOM 861 C C . LEU A 1 114 ? 17.729 -1.190 -18.561 1.00 67.62 114 LEU A C 1
ATOM 863 O O . LEU A 1 114 ? 16.506 -1.099 -18.480 1.00 67.62 114 LEU A O 1
ATOM 867 N N . ALA A 1 115 ? 18.321 -2.276 -19.057 1.00 71.31 115 ALA A N 1
ATOM 868 C CA . ALA A 1 115 ? 17.589 -3.444 -19.531 1.00 71.31 115 ALA A CA 1
ATOM 869 C C . ALA A 1 115 ? 16.820 -4.133 -18.396 1.00 71.31 115 ALA A C 1
ATOM 871 O O . ALA A 1 115 ? 15.708 -4.607 -18.620 1.00 71.31 115 ALA A O 1
ATOM 872 N N . GLU A 1 116 ? 17.353 -4.115 -17.173 1.00 63.44 116 GLU A N 1
ATOM 873 C CA . GLU A 1 116 ? 16.654 -4.621 -15.987 1.00 63.44 116 GLU A CA 1
ATOM 874 C C . GLU A 1 116 ? 15.424 -3.761 -15.628 1.00 63.44 116 GLU A C 1
ATOM 876 O O . GLU A 1 116 ? 14.392 -4.295 -15.221 1.00 63.44 116 GLU A O 1
ATOM 881 N N . PHE A 1 117 ? 15.462 -2.447 -15.894 1.00 62.00 117 PHE A N 1
ATOM 882 C CA . PHE A 1 117 ? 14.288 -1.561 -15.786 1.00 62.00 117 PHE A CA 1
ATOM 883 C C . PHE A 1 117 ? 13.298 -1.701 -16.944 1.00 62.00 117 PHE A C 1
ATOM 885 O O . PHE A 1 117 ? 12.142 -1.296 -16.809 1.00 62.00 117 PHE A O 1
ATOM 892 N N . ASN A 1 118 ? 13.728 -2.280 -18.066 1.00 68.44 118 ASN A N 1
ATOM 893 C CA . ASN A 1 118 ? 12.853 -2.568 -19.196 1.00 68.44 118 ASN A CA 1
ATOM 894 C C . ASN A 1 118 ? 12.029 -3.845 -18.999 1.00 68.44 118 ASN A C 1
ATOM 896 O O . ASN A 1 118 ? 11.123 -4.071 -19.802 1.00 68.44 118 ASN A O 1
ATOM 900 N N . ASP A 1 119 ? 12.286 -4.661 -17.964 1.00 83.25 119 ASP A N 1
ATOM 901 C CA . ASP A 1 119 ? 11.368 -5.740 -17.594 1.00 83.25 119 ASP A CA 1
ATOM 902 C C . ASP A 1 119 ? 10.051 -5.141 -17.063 1.00 83.25 119 ASP A C 1
ATOM 904 O O . ASP A 1 119 ? 10.020 -4.565 -15.966 1.00 83.25 119 ASP A O 1
ATOM 908 N N . PRO A 1 120 ? 8.927 -5.280 -17.791 1.00 83.44 120 PRO A N 1
ATOM 909 C CA . PRO A 1 120 ? 7.691 -4.609 -17.411 1.00 83.44 120 PRO A CA 1
ATOM 910 C C . PRO A 1 120 ? 7.126 -5.105 -16.073 1.00 83.44 120 PRO A C 1
ATOM 912 O O . PRO A 1 120 ? 6.444 -4.353 -15.380 1.00 83.44 120 PRO A O 1
ATOM 915 N N . ALA A 1 121 ? 7.411 -6.353 -15.678 1.00 87.44 121 ALA A N 1
ATOM 916 C CA . ALA A 1 121 ? 6.981 -6.879 -14.384 1.00 87.44 121 ALA A CA 1
ATOM 917 C C . ALA A 1 121 ? 7.727 -6.199 -13.230 1.00 87.44 121 ALA A C 1
ATOM 919 O O . ALA A 1 121 ? 7.102 -5.779 -12.253 1.00 87.44 121 ALA A O 1
ATOM 920 N N . THR A 1 122 ? 9.044 -6.046 -13.368 1.00 84.50 122 THR A N 1
ATOM 921 C CA . THR A 1 122 ? 9.889 -5.318 -12.416 1.00 84.50 122 THR A CA 1
ATOM 922 C C . THR A 1 122 ? 9.463 -3.857 -12.306 1.00 84.50 122 THR A C 1
ATOM 924 O O . THR A 1 122 ? 9.301 -3.359 -11.189 1.00 84.50 122 THR A O 1
ATOM 927 N N . ALA A 1 123 ? 9.168 -3.197 -13.431 1.00 84.56 123 ALA A N 1
ATOM 928 C CA . ALA A 1 123 ? 8.651 -1.830 -13.436 1.00 84.56 123 ALA A CA 1
ATOM 929 C C . ALA A 1 123 ? 7.303 -1.709 -12.698 1.00 84.56 123 ALA A C 1
ATOM 931 O O . ALA A 1 123 ? 7.141 -0.843 -11.836 1.00 84.56 123 ALA A O 1
ATOM 932 N N . VAL A 1 124 ? 6.346 -2.608 -12.969 1.00 90.94 124 VAL A N 1
ATOM 933 C CA . VAL A 1 124 ? 5.045 -2.634 -12.275 1.00 90.94 124 VAL A CA 1
ATOM 934 C C . VAL A 1 124 ? 5.226 -2.839 -10.773 1.00 90.94 124 VAL A C 1
ATOM 936 O O . VAL A 1 124 ? 4.637 -2.098 -9.985 1.00 90.94 124 VAL A O 1
ATOM 939 N N . ARG A 1 125 ? 6.054 -3.813 -10.371 1.00 91.19 125 ARG A N 1
ATOM 940 C CA . ARG A 1 125 ? 6.358 -4.086 -8.960 1.00 91.19 125 ARG A CA 1
ATOM 941 C C . ARG A 1 125 ? 6.877 -2.831 -8.268 1.00 91.19 125 ARG A C 1
ATOM 943 O O . ARG A 1 125 ? 6.345 -2.447 -7.232 1.00 91.19 125 ARG A O 1
ATOM 950 N N . PHE A 1 126 ? 7.893 -2.203 -8.861 1.00 85.50 126 PHE A N 1
ATOM 951 C CA . PHE A 1 126 ? 8.552 -1.027 -8.307 1.00 85.50 126 PHE A CA 1
ATOM 952 C C . PHE A 1 126 ? 7.579 0.143 -8.135 1.00 85.50 126 PHE A C 1
ATOM 954 O O . PHE A 1 126 ? 7.481 0.697 -7.044 1.00 85.50 126 PHE A O 1
ATOM 961 N N . CYS A 1 127 ? 6.812 0.481 -9.175 1.00 90.56 127 CYS A N 1
ATOM 962 C CA . CYS A 1 127 ? 5.854 1.584 -9.119 1.00 90.56 127 CYS A CA 1
ATOM 963 C C . CYS A 1 127 ? 4.764 1.354 -8.065 1.00 90.56 127 CYS A C 1
ATOM 965 O O . CYS A 1 127 ? 4.407 2.276 -7.334 1.00 90.56 127 CYS A O 1
ATOM 967 N N . VAL A 1 128 ? 4.240 0.130 -7.964 1.00 95.00 128 VAL A N 1
ATOM 968 C CA . VAL A 1 128 ? 3.191 -0.206 -6.991 1.00 95.00 128 VAL A CA 1
ATOM 969 C C . VAL A 1 128 ? 3.724 -0.181 -5.561 1.00 95.00 128 VAL A C 1
ATOM 971 O O . VAL A 1 128 ? 3.072 0.403 -4.695 1.00 95.00 128 VAL A O 1
ATOM 974 N N . ASP A 1 129 ? 4.896 -0.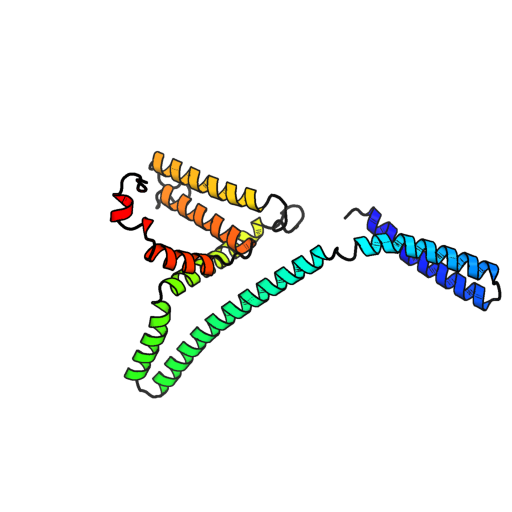771 -5.308 1.00 92.69 129 ASP A N 1
ATOM 975 C CA . ASP A 1 129 ? 5.519 -0.751 -3.979 1.00 92.69 129 ASP A CA 1
ATOM 976 C C . ASP A 1 129 ? 5.837 0.703 -3.566 1.00 92.69 129 ASP A C 1
ATOM 978 O O . ASP A 1 129 ? 5.487 1.121 -2.463 1.00 92.69 129 ASP A O 1
ATOM 982 N N . TRP A 1 130 ? 6.380 1.514 -4.483 1.00 90.62 130 TRP A N 1
ATOM 983 C CA . TRP A 1 130 ? 6.669 2.932 -4.241 1.00 90.62 130 TRP A CA 1
ATOM 984 C C . TRP A 1 130 ? 5.419 3.748 -3.894 1.00 90.62 130 TRP A C 1
ATOM 986 O O . TRP A 1 130 ? 5.408 4.482 -2.906 1.00 90.62 130 TRP A O 1
ATOM 996 N N . MET A 1 131 ? 4.350 3.617 -4.686 1.00 95.69 131 MET A N 1
ATOM 997 C CA . MET A 1 131 ? 3.092 4.331 -4.440 1.00 95.69 131 MET A CA 1
ATOM 998 C C . MET A 1 131 ? 2.440 3.895 -3.125 1.00 95.69 131 MET A C 1
ATOM 1000 O O . MET A 1 131 ? 1.929 4.736 -2.387 1.00 95.69 131 MET A O 1
ATOM 1004 N N . THR A 1 132 ? 2.500 2.599 -2.808 1.00 96.06 132 THR A N 1
ATOM 1005 C CA . THR A 1 132 ? 2.007 2.041 -1.540 1.00 96.06 132 THR A CA 1
ATOM 1006 C C . THR A 1 132 ? 2.708 2.681 -0.345 1.00 96.06 132 THR A C 1
ATOM 1008 O O . THR A 1 132 ? 2.044 3.153 0.580 1.00 96.06 132 THR A O 1
ATOM 1011 N N . ASP A 1 133 ? 4.039 2.740 -0.384 1.00 91.25 133 ASP A N 1
ATOM 1012 C CA . ASP A 1 133 ? 4.848 3.317 0.687 1.00 91.25 133 ASP A CA 1
ATOM 1013 C C . ASP A 1 133 ? 4.588 4.819 0.844 1.00 91.25 133 ASP A C 1
ATOM 1015 O O . ASP A 1 133 ? 4.243 5.281 1.933 1.00 91.25 133 ASP A O 1
ATOM 1019 N N . LEU A 1 134 ? 4.682 5.573 -0.256 1.00 93.94 134 LEU A N 1
AT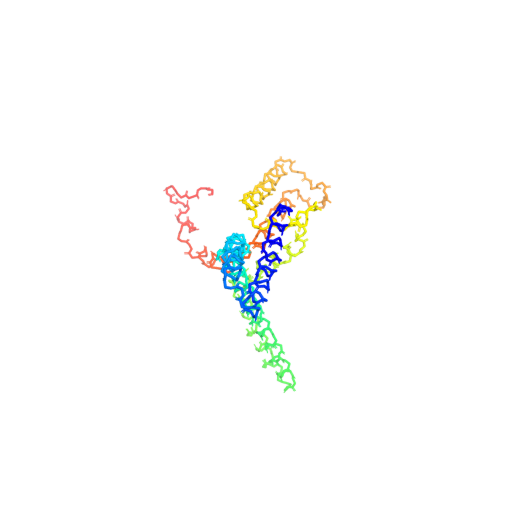OM 1020 C CA . LEU A 1 134 ? 4.517 7.026 -0.262 1.00 93.94 134 LEU A CA 1
ATOM 1021 C C . LEU A 1 134 ? 3.162 7.454 0.317 1.00 93.94 134 LEU A C 1
ATOM 1023 O O . LEU A 1 134 ? 3.084 8.357 1.154 1.00 93.94 134 LEU A O 1
ATOM 1027 N N . LEU A 1 135 ? 2.086 6.809 -0.135 1.00 97.31 135 LEU A N 1
ATOM 1028 C CA . LEU A 1 135 ? 0.728 7.194 0.231 1.00 97.31 135 LEU A CA 1
ATOM 1029 C C . LEU A 1 135 ? 0.361 6.730 1.638 1.00 97.31 135 LEU A C 1
ATOM 1031 O O . LEU A 1 135 ? -0.293 7.480 2.364 1.00 97.31 135 LEU A O 1
ATOM 1035 N N . HIS A 1 136 ? 0.807 5.544 2.062 1.00 95.88 136 HIS A N 1
ATOM 1036 C CA . HIS A 1 136 ? 0.590 5.122 3.442 1.00 95.88 136 HIS A CA 1
ATOM 1037 C C . HIS A 1 136 ? 1.352 6.011 4.434 1.00 95.88 136 HIS A C 1
ATOM 1039 O O . HIS A 1 136 ? 0.795 6.398 5.464 1.00 95.88 136 HIS A O 1
ATOM 1045 N N . ASP A 1 137 ? 2.590 6.399 4.121 1.00 94.12 137 ASP A N 1
ATOM 1046 C CA . ASP A 1 137 ? 3.378 7.280 4.987 1.00 94.12 137 ASP A CA 1
ATOM 1047 C C . ASP A 1 137 ? 2.734 8.663 5.151 1.00 94.12 137 ASP A C 1
ATOM 1049 O O . ASP A 1 137 ? 2.709 9.203 6.265 1.00 94.12 137 ASP A O 1
ATOM 1053 N N . ALA A 1 138 ? 2.149 9.211 4.080 1.00 95.44 138 ALA A N 1
ATOM 1054 C CA . ALA A 1 138 ? 1.362 10.442 4.137 1.00 95.44 138 ALA A CA 1
ATOM 1055 C C . ALA A 1 138 ? 0.086 10.273 4.990 1.00 95.44 138 ALA A C 1
ATOM 1057 O O . ALA A 1 138 ? -0.259 11.143 5.796 1.00 95.44 138 ALA A O 1
ATOM 1058 N N . ASN A 1 139 ? -0.577 9.119 4.880 1.00 96.00 139 ASN A N 1
ATOM 1059 C CA . ASN A 1 139 ? -1.873 8.840 5.501 1.00 96.00 139 ASN A CA 1
ATOM 1060 C C . ASN A 1 139 ? -1.798 8.156 6.874 1.00 96.00 139 ASN A C 1
ATOM 1062 O O . ASN A 1 139 ? -2.835 7.889 7.480 1.00 96.00 139 ASN A O 1
ATOM 1066 N N . LYS A 1 140 ? -0.600 7.920 7.424 1.00 91.69 140 LYS A N 1
ATOM 1067 C CA . LYS A 1 140 ? -0.390 7.197 8.696 1.00 91.69 140 LYS A CA 1
ATOM 1068 C C . LYS A 1 140 ? -1.213 7.725 9.874 1.00 91.69 140 LYS A C 1
ATOM 1070 O O . LYS A 1 140 ? -1.554 6.962 10.772 1.00 91.69 140 LYS A O 1
ATOM 1075 N N . HIS A 1 141 ? -1.537 9.016 9.866 1.00 91.56 141 HIS A N 1
ATOM 1076 C CA . HIS A 1 141 ? -2.329 9.672 10.902 1.00 91.56 141 HIS A CA 1
ATOM 1077 C C . HIS A 1 141 ? -3.790 9.188 10.928 1.00 91.56 141 HIS A C 1
ATOM 1079 O O . HIS A 1 141 ? -4.381 9.132 11.999 1.00 91.56 141 HIS A O 1
ATOM 1085 N N . TRP A 1 142 ? -4.340 8.728 9.799 1.00 94.00 142 TRP A N 1
ATOM 1086 C CA . TRP A 1 142 ? -5.678 8.124 9.708 1.00 94.00 142 TRP A CA 1
ATOM 1087 C C . TRP A 1 142 ? -5.772 6.709 10.294 1.00 94.00 142 TRP A C 1
ATOM 1089 O O . TRP A 1 142 ? -6.840 6.095 10.265 1.00 94.00 142 TRP A O 1
ATOM 1099 N N . TRP A 1 143 ? -4.654 6.163 10.772 1.00 94.94 143 TRP A N 1
ATOM 1100 C CA . TRP A 1 143 ? -4.564 4.840 11.392 1.00 94.94 143 TRP A CA 1
ATOM 1101 C C . TRP A 1 143 ? -4.345 4.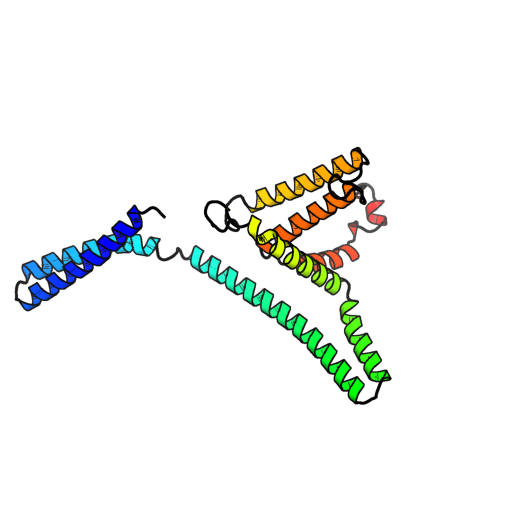914 12.902 1.00 94.94 143 TRP A C 1
ATOM 1103 O O . TRP A 1 143 ? -4.164 3.881 13.543 1.00 94.94 143 TRP A O 1
ATOM 1113 N N . THR A 1 144 ? -4.399 6.119 13.463 1.00 93.69 144 THR A N 1
ATOM 1114 C CA . THR A 1 144 ? -4.329 6.367 14.896 1.00 93.69 144 THR A CA 1
ATOM 1115 C C . THR A 1 144 ? -5.614 7.056 15.326 1.00 93.69 144 THR A C 1
ATOM 1117 O O . THR A 1 144 ? -6.031 8.035 14.713 1.00 93.69 144 THR A O 1
ATOM 1120 N N . ASP A 1 145 ? -6.248 6.557 16.382 1.00 91.88 145 ASP A N 1
ATOM 1121 C CA . ASP A 1 145 ? -7.391 7.225 16.994 1.00 91.88 145 ASP A CA 1
ATOM 1122 C C . ASP A 1 145 ? -6.949 8.605 17.523 1.00 91.88 145 ASP A C 1
ATOM 1124 O O . ASP A 1 145 ? -6.054 8.668 18.372 1.00 91.88 145 ASP A O 1
ATOM 1128 N N . PRO A 1 146 ? -7.546 9.718 17.060 1.00 90.75 146 PRO A N 1
ATOM 1129 C CA . PRO A 1 146 ? -7.124 11.053 17.473 1.00 90.75 146 PRO A CA 1
ATOM 1130 C C . PRO A 1 146 ? -7.460 11.376 18.936 1.00 90.75 146 PRO A C 1
ATOM 1132 O O . PRO A 1 146 ? -6.815 12.237 19.529 1.00 90.75 146 PRO A O 1
ATOM 1135 N N . ALA A 1 147 ? -8.451 10.709 19.531 1.00 92.88 147 ALA A N 1
ATOM 1136 C CA . ALA A 1 147 ? -8.847 10.911 20.920 1.00 92.88 147 ALA A CA 1
ATOM 1137 C C . ALA A 1 147 ? -8.018 10.057 21.887 1.00 92.88 147 ALA A C 1
ATOM 1139 O O . ALA A 1 147 ? -7.706 10.501 22.992 1.00 92.88 147 ALA A O 1
ATOM 1140 N N . THR A 1 148 ? -7.675 8.827 21.493 1.00 92.81 148 THR A N 1
ATOM 1141 C CA . THR A 1 148 ? -7.034 7.853 22.396 1.00 92.81 148 THR A CA 1
ATOM 1142 C C . THR A 1 148 ? -5.572 7.559 22.070 1.00 92.81 148 THR A C 1
ATOM 1144 O O . THR A 1 148 ? -4.860 7.012 22.912 1.00 92.81 148 THR A O 1
ATOM 1147 N N . GLY A 1 149 ? -5.106 7.901 20.867 1.00 90.69 149 GLY A N 1
ATOM 1148 C CA . GLY A 1 149 ? -3.784 7.527 20.364 1.00 90.69 149 GLY A CA 1
ATOM 1149 C C . GLY A 1 149 ? -3.647 6.040 20.019 1.00 90.69 149 GLY A C 1
ATOM 1150 O O . GLY A 1 149 ? -2.535 5.577 19.767 1.00 90.69 149 GLY A O 1
ATOM 1151 N N . ALA A 1 150 ? -4.742 5.272 20.034 1.00 89.38 150 ALA A N 1
ATOM 1152 C CA . ALA A 1 150 ? -4.719 3.841 19.754 1.00 89.38 150 ALA A CA 1
ATOM 1153 C C . ALA A 1 150 ? -4.433 3.549 18.271 1.00 89.38 150 ALA A C 1
ATOM 1155 O O . ALA A 1 150 ? -4.948 4.229 17.386 1.00 89.38 150 ALA A O 1
ATOM 1156 N N . ASP A 1 151 ? -3.644 2.505 17.999 1.00 89.50 151 ASP A N 1
ATOM 1157 C CA . ASP A 1 151 ? -3.423 2.007 16.637 1.00 89.50 151 ASP A CA 1
ATOM 1158 C C . ASP A 1 151 ? -4.660 1.243 16.144 1.00 89.50 151 ASP A C 1
ATOM 1160 O O . ASP A 1 151 ? -5.017 0.188 16.674 1.00 89.50 151 ASP A O 1
ATOM 1164 N N . LEU A 1 152 ? -5.290 1.763 15.093 1.00 92.81 152 LEU A N 1
ATOM 1165 C CA . LEU A 1 152 ? -6.517 1.229 14.511 1.00 92.81 152 LEU A CA 1
ATOM 1166 C C . LEU A 1 152 ? -6.267 0.057 13.552 1.00 92.81 152 LEU A C 1
ATOM 1168 O O . LEU A 1 152 ? -7.217 -0.597 13.116 1.00 92.81 152 LEU A O 1
ATOM 1172 N N . ARG A 1 153 ? -5.011 -0.252 13.196 1.00 89.56 153 ARG A N 1
ATOM 1173 C CA . ARG A 1 153 ? -4.681 -1.279 12.188 1.00 89.56 153 ARG A CA 1
ATOM 1174 C C . ARG A 1 153 ? -5.190 -2.668 12.550 1.00 89.56 153 ARG A C 1
ATOM 1176 O O . ARG A 1 153 ? -5.398 -3.465 11.640 1.00 89.56 153 ARG A O 1
ATOM 1183 N N . ASN A 1 154 ? -5.414 -2.969 13.825 1.00 86.44 154 ASN A N 1
ATOM 1184 C CA . ASN A 1 154 ? -5.905 -4.279 14.267 1.00 86.44 154 ASN A CA 1
ATOM 1185 C C . ASN A 1 154 ? -7.385 -4.273 14.674 1.00 86.44 154 ASN A C 1
ATOM 1187 O O . ASN A 1 154 ? -7.902 -5.305 15.099 1.00 86.44 154 ASN A O 1
ATOM 1191 N N . GLU A 1 155 ? -8.079 -3.145 14.516 1.00 89.88 155 GLU A N 1
ATOM 1192 C CA . GLU A 1 155 ? -9.500 -3.055 14.831 1.00 89.88 155 GLU A CA 1
ATOM 1193 C C . GLU A 1 155 ? -10.341 -3.931 13.901 1.00 89.88 155 GLU A C 1
ATOM 1195 O O . GLU A 1 155 ? -10.120 -3.993 12.687 1.00 89.88 155 GLU A O 1
ATOM 1200 N N . ARG A 1 156 ? -11.350 -4.597 14.474 1.00 89.94 156 ARG A N 1
ATOM 1201 C CA . ARG A 1 156 ? -12.140 -5.646 13.801 1.00 89.94 156 ARG A CA 1
ATOM 1202 C C . ARG A 1 156 ? -12.707 -5.211 12.447 1.00 89.94 156 ARG A C 1
ATOM 1204 O O . ARG A 1 156 ? -12.767 -6.015 11.521 1.00 89.94 156 ARG A O 1
ATOM 1211 N N . TYR A 1 157 ? -13.142 -3.958 12.344 1.00 93.81 157 TYR A N 1
ATOM 1212 C CA . TYR A 1 157 ? -13.825 -3.430 11.163 1.00 93.81 157 TYR A CA 1
ATOM 1213 C C . TYR A 1 157 ? -12.978 -2.454 10.342 1.00 93.81 157 TYR A C 1
ATOM 1215 O O . TYR A 1 157 ? -13.486 -1.871 9.392 1.00 93.81 157 TYR A O 1
ATOM 1223 N N . ILE A 1 158 ? -11.681 -2.299 10.631 1.00 94.56 158 ILE A N 1
ATOM 1224 C CA . ILE A 1 158 ? -10.875 -1.295 9.922 1.00 94.56 158 ILE A CA 1
ATOM 1225 C C . ILE A 1 158 ? -10.744 -1.593 8.423 1.00 94.56 158 ILE A C 1
ATOM 1227 O O . ILE A 1 158 ? -10.824 -0.686 7.602 1.00 94.56 158 ILE A O 1
ATOM 1231 N N . VAL A 1 159 ? -10.595 -2.870 8.050 1.00 95.31 159 VAL A N 1
ATOM 1232 C CA . VAL A 1 159 ? -10.498 -3.293 6.644 1.00 95.31 159 VAL A CA 1
ATOM 1233 C C . VAL A 1 159 ? -11.794 -3.004 5.880 1.00 95.31 159 VAL A C 1
ATOM 1235 O O . VAL A 1 159 ? -11.712 -2.289 4.884 1.00 95.31 159 VAL A O 1
ATOM 1238 N N . PRO A 1 160 ? -12.982 -3.491 6.303 1.00 97.19 160 PRO A N 1
ATOM 1239 C CA . PRO A 1 160 ? -14.215 -3.191 5.580 1.00 97.19 160 PRO A CA 1
ATOM 1240 C C . PRO A 1 160 ? -14.515 -1.689 5.532 1.00 97.19 160 PRO A C 1
ATOM 1242 O O . PRO A 1 160 ? -14.947 -1.211 4.490 1.00 97.19 160 PRO A O 1
ATOM 1245 N N . THR A 1 161 ? -14.213 -0.925 6.588 1.00 97.12 161 THR A N 1
ATOM 1246 C CA . THR A 1 161 ? -14.347 0.540 6.560 1.00 97.12 161 THR A CA 1
ATOM 1247 C C . THR A 1 161 ? -13.482 1.166 5.465 1.00 97.12 161 THR A C 1
ATOM 1249 O O . THR A 1 161 ? -13.983 1.945 4.660 1.00 97.12 161 THR A O 1
ATOM 1252 N N . LYS A 1 162 ? -12.197 0.803 5.381 1.00 97.38 162 LYS A N 1
ATOM 1253 C CA . LYS A 1 162 ? -11.274 1.339 4.365 1.00 97.38 162 LYS A CA 1
ATOM 1254 C C . LYS A 1 162 ? -11.649 0.910 2.942 1.00 97.38 162 LYS A C 1
ATOM 1256 O O . LYS A 1 162 ? -11.522 1.705 2.015 1.00 97.38 162 LYS A O 1
ATOM 1261 N N . LEU A 1 163 ? -12.170 -0.306 2.772 1.00 98.06 163 LEU A N 1
ATOM 1262 C CA . LEU A 1 163 ? -12.717 -0.761 1.491 1.00 98.06 163 LEU A CA 1
ATOM 1263 C C . LEU A 1 163 ? -13.952 0.050 1.086 1.00 98.06 163 LEU A C 1
ATOM 1265 O O . LEU A 1 163 ? -14.037 0.486 -0.055 1.00 98.06 163 LEU A O 1
ATOM 1269 N N . MET A 1 164 ? -14.878 0.318 2.009 1.00 98.38 164 MET A N 1
ATOM 1270 C CA . MET A 1 164 ? -16.059 1.131 1.697 1.00 98.38 164 MET A CA 1
ATOM 1271 C C . MET A 1 164 ? -15.717 2.592 1.404 1.00 98.38 164 MET A C 1
ATOM 1273 O O . MET A 1 164 ? -16.342 3.179 0.529 1.00 98.38 164 MET A O 1
ATOM 1277 N N . LEU A 1 165 ? -14.687 3.143 2.051 1.00 97.81 165 LEU A N 1
ATOM 1278 C CA . LEU A 1 165 ? -14.124 4.445 1.683 1.00 97.81 165 LEU A CA 1
ATOM 1279 C C . LEU A 1 165 ? -13.483 4.448 0.294 1.00 97.81 165 LEU A C 1
ATOM 1281 O O . LEU A 1 165 ? -13.320 5.507 -0.278 1.00 97.81 165 LEU A O 1
ATOM 1285 N N . THR A 1 166 ? -13.065 3.298 -0.236 1.00 98.31 166 THR A N 1
ATOM 1286 C CA . THR A 1 166 ? -12.605 3.203 -1.631 1.00 98.31 166 THR A CA 1
ATOM 1287 C C . THR A 1 166 ? -13.803 3.141 -2.576 1.00 98.31 166 THR A C 1
ATOM 1289 O O . THR A 1 166 ? -13.807 3.773 -3.624 1.00 98.31 166 THR A O 1
ATOM 1292 N N . VAL A 1 167 ? -14.841 2.385 -2.199 1.00 98.44 167 VAL A N 1
ATOM 1293 C CA . VAL A 1 167 ? -16.085 2.276 -2.974 1.00 98.44 167 VAL A CA 1
ATOM 1294 C C . VAL A 1 167 ? -16.780 3.632 -3.110 1.00 98.44 167 VAL A C 1
ATOM 1296 O O . VAL A 1 167 ? -17.332 3.897 -4.174 1.00 98.44 167 VAL A O 1
ATOM 1299 N N . SER A 1 168 ? -16.746 4.485 -2.080 1.00 98.19 168 SER A N 1
ATOM 1300 C CA . SER A 1 168 ? -17.301 5.840 -2.176 1.00 98.19 168 SER A CA 1
ATOM 1301 C C . SER A 1 168 ? -16.602 6.672 -3.249 1.00 98.19 168 SER A C 1
ATOM 1303 O O . SER A 1 168 ? -17.305 7.216 -4.087 1.00 98.19 168 SER A O 1
ATOM 1305 N N . GLU A 1 169 ? -15.266 6.662 -3.327 1.00 97.94 169 GLU A N 1
ATOM 1306 C CA . GLU A 1 169 ? -14.539 7.413 -4.373 1.00 97.94 169 GLU A CA 1
ATOM 1307 C C . GLU A 1 169 ? -14.889 6.908 -5.784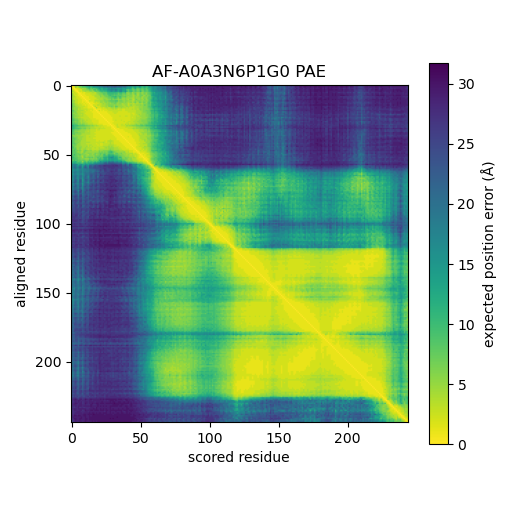 1.00 97.94 169 GLU A C 1
ATOM 1309 O O . GLU A 1 169 ? -15.058 7.680 -6.720 1.00 97.94 169 GLU A O 1
ATOM 1314 N N . ILE A 1 170 ? -15.094 5.595 -5.953 1.00 98.25 170 ILE A N 1
ATOM 1315 C CA . ILE A 1 170 ? -15.552 5.033 -7.236 1.00 98.25 170 ILE A CA 1
ATOM 1316 C C . ILE A 1 170 ? -16.982 5.488 -7.577 1.00 98.25 170 ILE A C 1
ATOM 1318 O O . ILE A 1 170 ? -17.306 5.695 -8.749 1.00 98.25 170 ILE A O 1
ATOM 1322 N N . ALA A 1 171 ? -17.854 5.639 -6.578 1.00 98.00 171 ALA A N 1
ATOM 1323 C CA . ALA A 1 171 ? -19.196 6.177 -6.787 1.00 98.00 171 ALA A CA 1
ATOM 1324 C C . ALA A 1 171 ? -19.162 7.680 -7.117 1.00 98.00 171 ALA A C 1
ATOM 1326 O O . ALA A 1 171 ? -19.919 8.126 -7.977 1.00 98.00 171 ALA A O 1
ATOM 1327 N N . GLU A 1 172 ? -18.268 8.440 -6.484 1.00 96.50 172 GLU A N 1
ATOM 1328 C CA . GLU A 1 172 ? -18.038 9.860 -6.767 1.00 96.50 172 GLU A CA 1
ATOM 1329 C C . GLU A 1 172 ? -17.493 10.056 -8.186 1.00 96.50 172 GLU A C 1
ATOM 1331 O O . GLU A 1 172 ? -18.043 10.859 -8.936 1.00 96.50 172 GLU A O 1
ATOM 1336 N N . ALA A 1 173 ? -16.545 9.219 -8.619 1.00 96.75 173 ALA A N 1
ATOM 1337 C CA . ALA A 1 173 ? -16.051 9.173 -9.995 1.00 96.75 173 ALA A CA 1
ATOM 1338 C C . ALA A 1 173 ? -17.177 8.949 -11.021 1.00 96.75 173 ALA A C 1
ATOM 1340 O O . ALA A 1 173 ? -17.248 9.639 -12.039 1.00 96.75 173 ALA A O 1
ATOM 1341 N N . MET A 1 174 ? -18.095 8.016 -10.742 1.00 97.31 174 MET A N 1
ATOM 1342 C CA . MET A 1 174 ? -19.262 7.765 -11.597 1.00 97.31 174 MET A CA 1
ATOM 1343 C C . MET A 1 174 ? -20.198 8.980 -11.658 1.00 97.31 174 MET A C 1
ATOM 1345 O O . MET A 1 174 ? -20.661 9.361 -12.734 1.00 97.31 174 MET A O 1
ATOM 1349 N N . GLU A 1 175 ? -20.459 9.624 -10.521 1.00 97.06 175 GLU A N 1
ATOM 1350 C CA . GLU A 1 175 ? -21.284 10.832 -10.485 1.00 97.06 175 GLU A CA 1
ATOM 1351 C C . GLU A 1 175 ? -20.617 12.029 -11.171 1.00 97.06 175 GLU A C 1
ATOM 1353 O O . GLU A 1 175 ? -21.311 12.830 -11.804 1.00 97.06 175 GLU A O 1
ATOM 1358 N N . ALA A 1 176 ? -19.293 12.153 -11.079 1.00 95.75 176 ALA A N 1
ATOM 1359 C CA . ALA A 1 176 ? -18.525 13.173 -11.778 1.00 95.75 176 ALA A CA 1
ATOM 1360 C C . ALA A 1 176 ? -18.610 12.989 -13.300 1.00 95.75 176 ALA A C 1
ATOM 1362 O O . ALA A 1 176 ? -18.919 13.952 -14.005 1.00 95.75 176 ALA A O 1
ATOM 1363 N N . ASP A 1 177 ? -18.453 11.757 -13.797 1.00 96.19 177 ASP A N 1
ATOM 1364 C CA . ASP A 1 177 ? -18.646 11.422 -15.215 1.00 96.19 177 ASP A CA 1
ATOM 1365 C C . ASP A 1 177 ? -20.071 11.751 -15.687 1.00 96.19 177 ASP A C 1
ATOM 1367 O O . ASP A 1 177 ? -20.262 12.438 -16.692 1.00 96.19 177 ASP A O 1
ATOM 1371 N N . ARG A 1 178 ? -21.093 11.374 -14.903 1.00 97.12 178 ARG A N 1
ATOM 1372 C CA . ARG A 1 178 ? -22.502 11.678 -15.211 1.00 97.12 178 ARG A CA 1
ATOM 1373 C C . ARG A 1 178 ? -22.775 13.183 -15.302 1.00 97.12 178 ARG A C 1
ATOM 1375 O O . ARG A 1 178 ? -23.638 13.605 -16.074 1.00 97.12 178 ARG A O 1
ATOM 1382 N N . LYS A 1 179 ? -22.108 13.989 -14.472 1.00 93.69 179 LYS A N 1
ATOM 1383 C CA . LYS A 1 179 ? -22.275 15.451 -14.438 1.00 93.69 179 LYS A CA 1
ATOM 1384 C C . LYS A 1 179 ? -21.407 16.174 -15.468 1.00 93.69 179 LYS A C 1
ATOM 1386 O O . LYS A 1 179 ? -21.769 17.286 -15.842 1.00 93.69 179 LYS A O 1
ATOM 1391 N N . GLN A 1 180 ? -20.304 15.568 -15.910 1.00 90.88 180 GLN A N 1
ATOM 1392 C CA . GLN A 1 180 ? -19.305 16.172 -16.800 1.00 90.88 180 GLN A CA 1
ATOM 1393 C C . GLN A 1 180 ? -18.792 17.529 -16.288 1.00 90.88 180 GLN A C 1
ATOM 1395 O O . GLN A 1 180 ? -18.611 18.474 -17.057 1.00 90.88 180 GLN A O 1
ATOM 1400 N N . LEU A 1 181 ? -18.596 17.639 -14.970 1.00 86.06 181 LEU A N 1
ATOM 1401 C CA . LEU A 1 181 ? -18.101 18.854 -14.327 1.00 86.06 181 LEU A CA 1
ATOM 1402 C C . LEU A 1 181 ? -16.614 18.717 -13.954 1.00 86.06 181 LEU A C 1
ATOM 1404 O O . LEU A 1 181 ? -16.150 17.603 -13.683 1.00 86.06 181 LEU A O 1
ATOM 1408 N N . PRO A 1 182 ? -15.863 19.835 -13.926 1.00 93.44 182 PRO A N 1
ATOM 1409 C CA . PRO A 1 182 ? -14.549 19.881 -13.293 1.00 93.44 182 PRO A CA 1
ATOM 1410 C C . PRO A 1 182 ? -14.620 19.488 -11.815 1.00 93.44 182 PRO A C 1
ATOM 1412 O O . PRO A 1 182 ? -15.677 19.620 -11.195 1.00 93.44 182 PRO A O 1
ATOM 1415 N N . ASP A 1 183 ? -13.495 19.048 -11.256 1.00 96.62 183 ASP A N 1
ATOM 1416 C CA . ASP A 1 183 ? -13.392 18.815 -9.814 1.00 96.62 183 ASP A CA 1
ATOM 1417 C C . ASP A 1 183 ? -13.540 20.124 -9.016 1.00 96.62 183 ASP A C 1
ATOM 1419 O O . ASP A 1 183 ? -13.055 21.183 -9.426 1.00 96.62 183 ASP A O 1
ATOM 1423 N N . ASP A 1 184 ? -14.166 20.048 -7.840 1.00 91.75 184 ASP A N 1
ATOM 1424 C CA . ASP A 1 184 ? -14.427 21.218 -6.993 1.00 91.75 184 ASP A CA 1
ATOM 1425 C C . ASP A 1 184 ? -13.137 21.816 -6.397 1.00 91.75 184 ASP A C 1
ATOM 1427 O O . ASP A 1 184 ? -13.056 23.025 -6.155 1.00 91.75 184 ASP A O 1
ATOM 1431 N N . LYS A 1 185 ? -12.121 20.983 -6.129 1.00 93.06 185 LYS A N 1
ATOM 1432 C CA . LYS A 1 185 ? -10.864 21.380 -5.467 1.00 93.06 185 LYS A CA 1
ATOM 1433 C C . LYS A 1 185 ? -9.727 21.585 -6.464 1.00 93.06 185 LYS A C 1
ATOM 1435 O O . LYS A 1 185 ? -8.825 22.383 -6.203 1.00 93.06 185 LYS A O 1
ATOM 1440 N N . LEU A 1 186 ? -9.765 20.884 -7.593 1.00 96.25 186 LEU A N 1
ATOM 1441 C CA . LEU A 1 186 ? -8.789 20.922 -8.676 1.00 96.25 186 LEU A CA 1
ATOM 1442 C C . LEU A 1 186 ? -9.476 21.215 -10.025 1.00 96.25 186 LEU A C 1
ATOM 1444 O O . LEU A 1 186 ? -9.446 20.366 -10.919 1.00 96.25 186 LEU A O 1
ATOM 1448 N N . PRO A 1 187 ? -10.037 22.425 -10.237 1.00 96.19 187 PRO A N 1
ATOM 1449 C CA . PRO A 1 187 ? -10.874 22.723 -11.406 1.00 96.19 187 PRO A CA 1
ATOM 1450 C C . PRO A 1 187 ? -10.153 22.651 -12.761 1.00 96.19 187 PRO A C 1
ATOM 1452 O O . PRO A 1 187 ? -10.786 22.754 -13.809 1.00 96.19 187 PRO A O 1
ATOM 1455 N N . GLN A 1 188 ? -8.823 22.519 -12.764 1.00 97.25 188 GLN A N 1
ATOM 1456 C CA . GLN A 1 188 ? -8.027 22.265 -13.965 1.00 97.25 188 GLN A CA 1
ATOM 1457 C C . GLN A 1 188 ? -8.127 20.819 -14.485 1.00 97.25 188 GLN A C 1
ATOM 1459 O O . GLN A 1 188 ? -7.659 20.550 -15.591 1.00 97.25 188 GLN A O 1
ATOM 1464 N N . PHE A 1 189 ? -8.696 19.900 -13.702 1.00 97.25 189 PHE A N 1
ATOM 1465 C CA . PHE A 1 189 ? -8.941 18.509 -14.073 1.00 97.25 189 PHE A CA 1
ATOM 1466 C C . PHE A 1 189 ? -10.446 18.213 -14.049 1.00 97.25 189 PHE A C 1
ATOM 1468 O O . PHE A 1 189 ? -11.216 18.866 -13.341 1.00 97.25 189 PHE A O 1
ATOM 1475 N N . ASP A 1 190 ? -10.879 17.228 -14.833 1.00 96.44 190 ASP A N 1
ATOM 1476 C CA . ASP A 1 190 ? -12.239 16.706 -14.730 1.00 96.44 190 ASP A CA 1
ATOM 1477 C C . ASP A 1 190 ? -12.420 15.919 -13.422 1.00 96.44 190 ASP A C 1
ATOM 1479 O O . ASP A 1 190 ? -11.477 15.292 -12.928 1.00 96.44 190 ASP A O 1
ATOM 1483 N N . GLY A 1 191 ? -13.635 15.943 -12.865 1.00 96.81 191 GLY A N 1
ATOM 1484 C CA . GLY A 1 191 ? -13.916 15.260 -11.602 1.00 96.81 191 GLY A CA 1
ATOM 1485 C C . GLY A 1 191 ? -13.683 13.749 -11.673 1.00 96.81 191 GLY A C 1
ATOM 1486 O O . GLY A 1 191 ? -13.155 13.172 -10.731 1.00 96.81 191 GLY A O 1
ATOM 1487 N N . LEU A 1 192 ? -13.980 13.103 -12.809 1.00 97.06 192 LEU A N 1
ATOM 1488 C CA . LEU A 1 192 ? -13.752 11.663 -12.984 1.00 97.06 192 LEU A CA 1
ATOM 1489 C C . LEU A 1 192 ? -12.273 11.304 -12.751 1.00 97.06 192 LEU A C 1
ATOM 1491 O O . LEU A 1 192 ? -11.978 10.385 -11.987 1.00 97.06 192 LEU A O 1
ATOM 1495 N N . THR A 1 193 ? -11.344 12.040 -13.365 1.00 97.38 193 THR A N 1
ATOM 1496 C CA . THR A 1 193 ? -9.898 11.829 -13.204 1.00 97.38 193 THR A CA 1
ATOM 1497 C C . THR A 1 193 ? -9.449 11.993 -11.752 1.00 97.38 193 THR A C 1
ATOM 1499 O O . THR A 1 193 ? -8.656 11.182 -11.263 1.00 97.38 193 THR A O 1
ATOM 1502 N N . VAL A 1 194 ? -9.941 13.023 -11.057 1.00 97.88 194 VAL A N 1
ATOM 1503 C CA . VAL A 1 194 ? -9.551 13.301 -9.666 1.00 97.88 194 VAL A CA 1
ATOM 1504 C C . VAL A 1 194 ? -10.063 12.208 -8.730 1.00 97.88 194 VAL A C 1
ATOM 1506 O O . VAL A 1 194 ? -9.276 11.651 -7.966 1.00 97.88 194 VAL A O 1
ATOM 1509 N N . GLU A 1 195 ? -11.325 11.804 -8.861 1.00 97.94 195 GLU A N 1
ATOM 1510 C CA . GLU A 1 195 ? -11.907 10.771 -7.997 1.00 97.94 195 GLU A CA 1
ATOM 1511 C C . GLU A 1 195 ? -11.322 9.372 -8.265 1.00 97.94 195 GLU A C 1
ATOM 1513 O O . GLU A 1 195 ? -11.132 8.562 -7.351 1.00 97.94 195 GLU A O 1
ATOM 1518 N N . MET A 1 196 ? -10.926 9.078 -9.510 1.00 97.62 196 MET A N 1
ATOM 1519 C CA . MET A 1 196 ? -10.149 7.870 -9.812 1.00 97.62 196 MET A CA 1
ATOM 1520 C C . MET A 1 196 ? -8.774 7.877 -9.126 1.00 97.62 196 MET A C 1
ATOM 1522 O O . MET A 1 196 ? -8.308 6.822 -8.678 1.00 97.62 196 MET A O 1
ATOM 1526 N N . ALA A 1 197 ? -8.118 9.037 -9.033 1.00 97.50 197 ALA A N 1
ATOM 1527 C CA . ALA A 1 197 ? -6.861 9.169 -8.302 1.00 97.50 197 ALA A CA 1
ATOM 1528 C C . ALA A 1 197 ? -7.072 8.966 -6.792 1.00 97.50 197 ALA A C 1
ATOM 1530 O O . ALA A 1 197 ? -6.312 8.218 -6.170 1.00 97.50 197 ALA A O 1
ATOM 1531 N N . ASP A 1 198 ? -8.139 9.526 -6.223 1.00 97.50 198 ASP A N 1
ATOM 1532 C CA . ASP A 1 198 ? -8.491 9.337 -4.814 1.00 97.50 198 ASP A CA 1
ATOM 1533 C C . ASP A 1 198 ? -8.770 7.863 -4.493 1.00 97.50 198 ASP A C 1
ATOM 1535 O O . ASP A 1 198 ? -8.234 7.328 -3.515 1.00 97.50 198 ASP A O 1
ATOM 1539 N N . ALA A 1 199 ? -9.486 7.145 -5.365 1.00 98.12 199 ALA A N 1
ATOM 1540 C CA . ALA A 1 199 ? -9.685 5.704 -5.223 1.00 98.12 199 ALA A CA 1
ATOM 1541 C C . ALA A 1 199 ? -8.354 4.927 -5.197 1.00 98.12 199 ALA A C 1
ATOM 1543 O O . ALA A 1 199 ? -8.153 4.063 -4.334 1.00 98.12 199 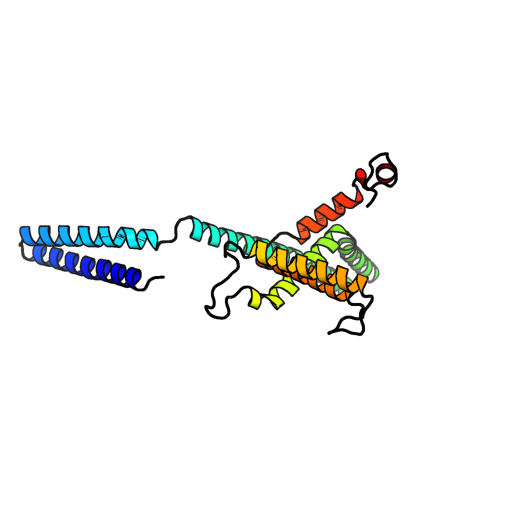ALA A O 1
ATOM 1544 N N . LEU A 1 200 ? -7.411 5.249 -6.095 1.00 98.00 200 LEU A N 1
ATOM 1545 C CA . LEU A 1 200 ? -6.066 4.661 -6.077 1.00 98.00 200 LEU A CA 1
ATOM 1546 C C . LEU A 1 200 ? -5.346 4.964 -4.759 1.00 98.00 200 LEU A C 1
ATOM 1548 O O . LEU A 1 200 ? -4.731 4.068 -4.175 1.00 98.00 200 LEU A O 1
ATOM 1552 N N . PHE A 1 201 ? -5.460 6.191 -4.247 1.00 98.06 201 PHE A N 1
ATOM 1553 C CA . PHE A 1 201 ? -4.830 6.578 -2.989 1.00 98.06 201 PHE A CA 1
ATOM 1554 C C . PHE A 1 201 ? -5.367 5.791 -1.793 1.00 98.06 201 PHE A C 1
ATOM 1556 O O . PHE A 1 201 ? -4.581 5.362 -0.943 1.00 98.06 201 PHE A O 1
ATOM 1563 N N . ARG A 1 202 ? -6.679 5.523 -1.746 1.00 98.12 202 ARG A N 1
ATOM 1564 C CA . ARG A 1 202 ? -7.281 4.677 -0.700 1.00 98.12 202 ARG A CA 1
ATOM 1565 C C . ARG A 1 202 ? -6.804 3.228 -0.778 1.00 98.12 202 ARG A C 1
ATOM 1567 O O . ARG A 1 202 ? -6.520 2.630 0.263 1.00 98.12 202 ARG A O 1
ATOM 1574 N N . ILE A 1 203 ? -6.666 2.678 -1.986 1.00 98.25 203 ILE A N 1
ATOM 1575 C CA . ILE A 1 203 ? -6.164 1.312 -2.196 1.00 98.25 203 ILE A CA 1
ATOM 1576 C C . ILE A 1 203 ? -4.718 1.190 -1.703 1.00 98.25 203 ILE A C 1
ATOM 1578 O O . ILE A 1 203 ? -4.408 0.272 -0.939 1.00 98.25 203 ILE A O 1
ATOM 1582 N N . PHE A 1 204 ? -3.850 2.120 -2.104 1.00 98.31 204 PHE A N 1
ATOM 1583 C CA . PHE A 1 204 ? -2.441 2.116 -1.716 1.00 98.31 204 PHE A CA 1
ATOM 1584 C C . PHE A 1 204 ? -2.247 2.351 -0.209 1.00 98.31 204 PHE A C 1
ATOM 1586 O O . PHE A 1 204 ? -1.466 1.630 0.411 1.00 98.31 204 PHE A O 1
ATOM 1593 N N . ASP A 1 205 ? -3.009 3.259 0.419 1.00 98.06 205 ASP A N 1
ATOM 1594 C CA . ASP A 1 205 ? -2.979 3.443 1.882 1.00 98.06 205 ASP A CA 1
ATOM 1595 C C . ASP A 1 205 ? -3.353 2.152 2.627 1.00 98.06 205 ASP A C 1
ATOM 1597 O O . ASP A 1 205 ? -2.646 1.721 3.542 1.00 98.06 205 ASP A O 1
ATOM 1601 N N . LEU A 1 206 ? -4.447 1.495 2.222 1.00 97.38 206 LEU A N 1
ATOM 1602 C CA . LEU A 1 206 ? -4.875 0.235 2.830 1.00 97.38 206 LEU A CA 1
ATOM 1603 C C . LEU A 1 206 ? -3.824 -0.868 2.647 1.00 97.38 206 LEU A C 1
ATOM 1605 O O . LEU A 1 206 ? -3.541 -1.606 3.597 1.00 97.38 206 LEU A O 1
ATOM 1609 N N . ALA A 1 207 ? -3.243 -0.980 1.451 1.00 96.56 207 ALA A N 1
ATOM 1610 C CA . ALA A 1 207 ? -2.204 -1.959 1.160 1.00 96.56 207 ALA A CA 1
ATOM 1611 C C . ALA A 1 207 ? -0.964 -1.749 2.038 1.00 96.56 207 ALA A C 1
ATOM 1613 O O . ALA A 1 207 ? -0.476 -2.717 2.629 1.00 96.56 207 ALA A O 1
ATOM 1614 N N . GLY A 1 208 ? -0.515 -0.501 2.201 1.00 94.81 208 GLY A N 1
ATOM 1615 C CA . GLY A 1 208 ? 0.628 -0.160 3.048 1.00 94.81 208 GLY A CA 1
ATOM 1616 C C . GLY A 1 208 ? 0.348 -0.429 4.524 1.00 94.81 208 GLY A C 1
ATOM 1617 O O . GLY A 1 208 ? 1.128 -1.109 5.196 1.00 94.81 208 GLY A O 1
ATOM 1618 N N . ALA A 1 209 ? -0.825 -0.026 5.018 1.00 94.44 209 ALA A N 1
ATOM 1619 C CA . ALA A 1 209 ? -1.228 -0.253 6.405 1.00 94.44 209 ALA A CA 1
ATOM 1620 C C . ALA A 1 209 ? -1.304 -1.736 6.781 1.00 94.44 209 ALA A C 1
ATOM 1622 O O . ALA A 1 209 ? -1.014 -2.113 7.920 1.00 94.44 209 ALA A O 1
ATOM 1623 N N . LYS A 1 210 ? -1.711 -2.576 5.825 1.00 93.31 210 LYS A N 1
ATOM 1624 C CA . LYS A 1 210 ? -1.827 -4.030 5.988 1.00 93.31 210 LYS A CA 1
ATOM 1625 C C . LYS A 1 210 ? -0.599 -4.794 5.516 1.00 93.31 210 LYS A C 1
ATOM 1627 O O . LYS A 1 210 ? -0.587 -6.016 5.643 1.00 93.31 210 LYS A O 1
ATOM 1632 N N . ARG A 1 211 ? 0.432 -4.090 5.033 1.00 91.38 211 ARG A N 1
ATOM 1633 C CA . ARG A 1 211 ? 1.690 -4.662 4.533 1.00 91.38 211 ARG A CA 1
ATOM 1634 C C . ARG A 1 211 ? 1.439 -5.761 3.499 1.00 91.38 211 ARG A C 1
ATOM 1636 O O . ARG A 1 211 ? 2.051 -6.828 3.543 1.00 91.38 211 ARG A O 1
ATOM 1643 N N . LEU A 1 212 ? 0.481 -5.521 2.607 1.00 92.69 212 LEU A N 1
ATOM 1644 C CA . LEU A 1 212 ? 0.169 -6.460 1.538 1.00 92.69 212 LEU A CA 1
ATOM 1645 C C . LEU A 1 212 ? 1.336 -6.481 0.539 1.00 92.69 212 LEU A C 1
ATOM 1647 O O . LEU A 1 212 ? 1.865 -5.415 0.225 1.00 92.69 212 LEU A O 1
ATOM 1651 N N . PRO A 1 213 ? 1.721 -7.648 -0.011 1.00 92.56 213 PRO A N 1
ATOM 1652 C CA . PRO A 1 213 ? 2.748 -7.742 -1.051 1.00 92.56 213 PRO A CA 1
ATOM 1653 C C . PRO A 1 213 ? 2.174 -7.298 -2.410 1.00 92.56 213 PRO A C 1
ATOM 1655 O O . PRO A 1 213 ? 2.084 -8.081 -3.357 1.00 92.56 213 PRO A O 1
ATOM 1658 N N . MET A 1 214 ? 1.692 -6.054 -2.480 1.00 94.06 214 MET A N 1
ATOM 1659 C CA . MET A 1 214 ? 0.881 -5.564 -3.590 1.00 94.06 214 MET A CA 1
ATOM 1660 C C . MET A 1 214 ? 1.691 -5.442 -4.881 1.00 94.06 214 MET A C 1
ATOM 1662 O O . MET A 1 214 ? 1.171 -5.831 -5.925 1.00 94.06 214 MET A O 1
ATOM 1666 N N . GLY A 1 215 ? 2.952 -4.993 -4.835 1.00 93.19 215 GLY A N 1
ATOM 1667 C CA . GLY A 1 215 ? 3.800 -4.928 -6.026 1.00 93.19 215 GLY A CA 1
ATOM 1668 C C . GLY A 1 215 ? 4.104 -6.302 -6.608 1.00 93.19 215 GLY A C 1
ATOM 1669 O O . GLY A 1 215 ? 3.992 -6.492 -7.818 1.00 93.19 215 GLY A O 1
ATOM 1670 N N . ASP A 1 216 ? 4.399 -7.292 -5.761 1.00 92.81 216 ASP A N 1
ATOM 1671 C CA . ASP A 1 216 ? 4.644 -8.669 -6.211 1.00 92.81 216 ASP A CA 1
ATOM 1672 C C . ASP A 1 216 ? 3.376 -9.282 -6.827 1.00 92.81 216 ASP A C 1
ATOM 1674 O O . ASP A 1 216 ? 3.419 -9.882 -7.904 1.00 92.81 216 ASP A O 1
ATOM 1678 N N . ALA A 1 217 ? 2.223 -9.077 -6.180 1.00 95.50 217 ALA A N 1
ATOM 1679 C CA . ALA A 1 217 ? 0.934 -9.516 -6.703 1.00 95.50 217 ALA A CA 1
ATOM 1680 C C . ALA A 1 217 ? 0.584 -8.823 -8.030 1.00 95.50 217 ALA A C 1
ATOM 1682 O O . ALA A 1 217 ? 0.108 -9.483 -8.955 1.00 95.50 217 ALA A O 1
ATOM 1683 N N . ALA A 1 218 ? 0.839 -7.517 -8.149 1.00 95.44 218 ALA A N 1
ATOM 1684 C CA . ALA A 1 218 ? 0.585 -6.742 -9.358 1.00 95.44 218 ALA A CA 1
ATOM 1685 C C . ALA A 1 218 ? 1.473 -7.199 -10.520 1.00 95.44 218 ALA A C 1
ATOM 1687 O O . ALA A 1 218 ? 0.956 -7.440 -11.608 1.00 95.44 218 ALA A O 1
ATOM 1688 N N . ALA A 1 219 ? 2.772 -7.399 -10.289 1.00 92.88 219 ALA A N 1
ATOM 1689 C CA . ALA A 1 219 ? 3.710 -7.887 -11.298 1.00 92.88 219 ALA A CA 1
ATOM 1690 C C . ALA A 1 219 ? 3.346 -9.295 -11.792 1.00 92.88 219 ALA A C 1
ATOM 1692 O O . ALA A 1 219 ? 3.233 -9.530 -12.998 1.00 92.88 219 ALA A O 1
ATOM 1693 N N . ALA A 1 220 ? 3.061 -10.219 -10.869 1.00 93.44 220 ALA A N 1
ATOM 1694 C CA . ALA A 1 220 ? 2.612 -11.564 -11.221 1.00 93.44 220 ALA A CA 1
ATOM 1695 C C . ALA A 1 220 ? 1.287 -11.531 -12.000 1.00 93.44 220 ALA A C 1
ATOM 1697 O O . ALA A 1 220 ? 1.124 -12.222 -13.010 1.00 93.44 220 ALA A O 1
ATOM 1698 N N . LYS A 1 221 ? 0.337 -10.692 -11.564 1.00 93.00 221 LYS A N 1
ATOM 1699 C CA . LYS A 1 221 ? -0.957 -10.543 -12.233 1.00 93.00 221 LYS A CA 1
ATOM 1700 C C . LYS A 1 221 ? -0.822 -9.902 -13.612 1.00 93.00 221 LYS A C 1
ATOM 1702 O O . LYS A 1 221 ? -1.552 -10.293 -14.520 1.00 93.00 221 LYS A O 1
ATOM 1707 N N . PHE A 1 222 ? 0.099 -8.962 -13.777 1.00 90.38 222 PHE A N 1
ATOM 1708 C CA . PHE A 1 222 ? 0.413 -8.320 -15.047 1.00 90.38 222 PHE A CA 1
ATOM 1709 C C . PHE A 1 222 ? 0.936 -9.339 -16.071 1.00 90.38 222 PHE A C 1
ATOM 1711 O O . PHE A 1 222 ? 0.343 -9.473 -17.142 1.00 90.38 222 PHE A O 1
ATOM 1718 N N . ILE A 1 223 ? 1.943 -10.143 -15.709 1.00 90.31 223 ILE A N 1
ATOM 1719 C CA . ILE A 1 223 ? 2.475 -11.218 -16.570 1.00 90.31 223 ILE A CA 1
ATOM 1720 C C . ILE A 1 223 ? 1.394 -12.242 -16.932 1.00 90.31 223 ILE A C 1
ATOM 1722 O O . ILE A 1 223 ? 1.252 -12.637 -18.094 1.00 90.31 223 ILE A O 1
ATOM 1726 N N . PHE A 1 224 ? 0.576 -12.634 -15.953 1.00 87.81 224 PHE A N 1
ATOM 1727 C CA . PHE A 1 224 ? -0.554 -13.525 -16.199 1.00 87.81 224 PHE A CA 1
ATOM 1728 C C . PHE A 1 224 ? -1.577 -12.910 -17.165 1.00 87.81 224 PHE A C 1
ATOM 1730 O O . PHE A 1 224 ? -2.069 -13.590 -18.059 1.00 87.81 224 PHE A O 1
ATOM 1737 N N . ASN A 1 225 ? -1.906 -11.625 -17.011 1.00 85.25 225 ASN A N 1
ATOM 1738 C CA . ASN A 1 225 ? -2.903 -10.950 -17.840 1.00 85.25 225 ASN A CA 1
ATOM 1739 C C . ASN A 1 225 ? -2.449 -10.782 -19.302 1.00 85.25 225 ASN A C 1
ATOM 1741 O O . ASN A 1 225 ? -3.303 -10.832 -20.184 1.00 85.25 225 ASN A O 1
ATOM 1745 N N . ILE A 1 226 ? -1.143 -10.629 -19.564 1.00 82.56 226 ILE A N 1
ATOM 1746 C CA . ILE A 1 226 ? -0.584 -10.580 -20.931 1.00 82.56 226 ILE A CA 1
ATOM 1747 C C . ILE A 1 226 ? -0.828 -11.893 -21.685 1.00 82.56 226 ILE A C 1
ATOM 1749 O O . ILE A 1 226 ? -1.141 -11.886 -22.871 1.00 82.56 226 ILE A O 1
ATOM 1753 N N . SER A 1 227 ? -0.699 -13.024 -20.996 1.00 76.75 227 SER A N 1
ATOM 1754 C CA . SER A 1 227 ? -0.792 -14.367 -21.585 1.00 76.75 227 SER A CA 1
ATOM 1755 C C . SER A 1 227 ? -2.174 -15.012 -21.418 1.00 76.75 227 SER A C 1
ATOM 1757 O O . SER A 1 227 ? -2.342 -16.210 -21.649 1.00 76.75 227 SER A O 1
ATOM 1759 N N . ARG A 1 228 ? -3.181 -14.230 -21.006 1.00 75.50 228 ARG A N 1
ATOM 1760 C CA . ARG A 1 228 ? -4.474 -14.745 -20.551 1.00 75.50 228 ARG A CA 1
ATOM 1761 C C . ARG A 1 228 ? -5.377 -15.188 -21.723 1.00 75.50 228 ARG A C 1
ATOM 1763 O O . ARG A 1 228 ? -5.797 -14.334 -22.510 1.00 75.50 228 ARG A O 1
ATOM 1770 N N . PRO A 1 229 ? -5.769 -16.477 -21.820 1.00 66.81 229 PRO A N 1
ATOM 1771 C CA . PRO A 1 229 ? -6.517 -16.993 -22.975 1.00 66.81 229 PRO A CA 1
ATOM 1772 C C . PRO A 1 229 ? -7.904 -16.360 -23.192 1.00 66.81 229 PRO A C 1
ATOM 1774 O O . PRO A 1 229 ? -8.318 -16.155 -24.328 1.00 66.81 229 PRO A O 1
ATOM 1777 N N . ASP A 1 230 ? -8.626 -15.998 -22.127 1.00 62.06 230 ASP A N 1
ATOM 1778 C CA . ASP A 1 230 ? -9.976 -15.406 -22.185 1.00 62.06 230 ASP A CA 1
ATOM 1779 C C . ASP A 1 230 ? -9.988 -13.888 -22.445 1.00 62.06 230 ASP A C 1
ATOM 1781 O O . ASP A 1 230 ? -11.051 -13.282 -22.567 1.00 62.06 230 ASP A O 1
ATOM 1785 N N . HIS A 1 231 ? -8.816 -13.256 -22.551 1.00 61.06 231 HIS A N 1
ATOM 1786 C CA . HIS A 1 231 ? -8.674 -11.868 -23.002 1.00 61.06 231 HIS A CA 1
ATOM 1787 C C . HIS A 1 231 ? -8.261 -11.769 -24.479 1.00 61.06 231 HIS A C 1
ATOM 1789 O O . HIS A 1 231 ? -8.155 -10.663 -25.011 1.00 61.06 231 HIS A O 1
ATOM 1795 N N . MET A 1 232 ? -8.069 -12.903 -25.163 1.00 64.38 232 MET A N 1
ATOM 1796 C CA . MET A 1 232 ? -7.849 -12.920 -26.606 1.00 64.38 232 MET A CA 1
ATOM 1797 C C . MET A 1 232 ? -9.104 -12.425 -27.336 1.00 64.38 232 MET A C 1
ATOM 1799 O O . MET A 1 232 ? -10.230 -12.730 -26.938 1.00 64.38 232 MET A O 1
ATOM 1803 N N . ALA A 1 233 ? -8.921 -11.690 -28.437 1.00 65.00 233 ALA A N 1
ATOM 1804 C CA . ALA A 1 233 ? -10.030 -11.188 -29.254 1.00 65.00 233 ALA A CA 1
ATOM 1805 C C . ALA A 1 233 ? -10.997 -12.312 -29.674 1.00 65.00 233 ALA A C 1
ATOM 1807 O O . ALA A 1 233 ? -12.211 -12.136 -29.632 1.00 65.00 233 ALA A O 1
ATOM 1808 N N . SER A 1 234 ? -10.464 -13.501 -29.969 1.00 69.38 234 SER A N 1
ATOM 1809 C CA . SER A 1 234 ? -11.242 -14.704 -30.277 1.00 69.38 234 SER A CA 1
ATOM 1810 C C . SER A 1 234 ? -12.138 -15.167 -29.122 1.00 69.38 234 SER A C 1
ATOM 1812 O O . SER A 1 234 ? -13.268 -15.578 -29.364 1.00 69.38 234 SER A O 1
ATOM 1814 N N . ALA A 1 235 ? -11.677 -15.065 -27.872 1.00 66.50 235 ALA A N 1
ATOM 1815 C CA . ALA A 1 235 ? -12.453 -15.432 -26.687 1.00 66.50 235 ALA A CA 1
ATOM 1816 C C . ALA A 1 235 ? -13.525 -14.386 -26.336 1.00 66.50 235 ALA A C 1
ATOM 1818 O O . ALA A 1 235 ? -14.592 -14.744 -25.844 1.00 66.50 235 ALA A O 1
ATOM 1819 N N . ARG A 1 236 ? -13.277 -13.103 -26.636 1.00 66.88 236 ARG A N 1
ATOM 1820 C CA . ARG A 1 236 ? -14.280 -12.029 -26.495 1.00 66.88 236 ARG A CA 1
ATOM 1821 C C . ARG A 1 236 ? -15.382 -12.110 -27.550 1.00 66.88 236 ARG A C 1
ATOM 1823 O O . ARG A 1 236 ? -16.528 -11.805 -27.252 1.00 66.88 236 ARG A O 1
ATOM 1830 N N . MET A 1 237 ? -15.039 -12.543 -28.763 1.00 67.94 237 MET A N 1
ATOM 1831 C CA . MET A 1 237 ? -15.981 -12.713 -29.875 1.00 67.94 237 MET A CA 1
ATOM 1832 C C . MET A 1 237 ? -16.759 -14.039 -29.841 1.00 67.94 237 MET A C 1
ATOM 1834 O O . MET A 1 237 ? -17.678 -14.225 -30.638 1.00 67.94 237 MET A O 1
ATOM 1838 N N . ALA A 1 238 ? -16.396 -14.973 -28.957 1.00 75.81 238 ALA A N 1
ATOM 1839 C CA . ALA A 1 238 ? -17.112 -16.233 -28.794 1.00 75.81 238 ALA A CA 1
ATOM 1840 C C . ALA A 1 238 ? -18.512 -16.016 -28.191 1.00 75.81 238 ALA A C 1
ATOM 1842 O O . ALA A 1 238 ? -18.758 -15.050 -27.467 1.00 75.81 238 ALA A O 1
ATOM 1843 N N . VAL A 1 239 ? -19.440 -16.942 -28.453 1.00 68.00 239 VAL A N 1
ATOM 1844 C CA . VAL A 1 239 ? -20.791 -16.907 -27.868 1.00 68.00 239 VAL A CA 1
ATOM 1845 C C . VAL A 1 239 ? -20.679 -17.022 -26.342 1.00 68.00 239 VAL A C 1
ATOM 1847 O O . VAL A 1 239 ? -20.234 -18.047 -25.831 1.00 68.00 239 VAL A O 1
ATOM 1850 N N . GLY A 1 240 ? -21.059 -15.961 -25.622 1.00 70.31 240 GLY A N 1
ATOM 1851 C CA . GLY A 1 240 ? -20.903 -15.856 -24.163 1.00 70.31 240 GLY A CA 1
ATOM 1852 C C . GLY A 1 240 ? -19.562 -15.276 -23.689 1.00 70.31 240 GLY A C 1
ATOM 1853 O O . GLY A 1 240 ? -19.295 -15.279 -22.487 1.00 70.31 240 GLY A O 1
ATOM 1854 N N . GLY A 1 241 ? -18.721 -14.774 -24.600 1.00 68.19 241 GLY A N 1
ATOM 1855 C CA . GLY A 1 241 ? -17.525 -14.003 -24.262 1.00 68.19 241 GLY A CA 1
ATOM 1856 C C . GLY A 1 241 ? -17.870 -12.731 -23.479 1.00 68.19 241 GLY A C 1
ATOM 1857 O O . GLY A 1 241 ? -18.974 -12.196 -23.595 1.00 68.19 241 GLY A O 1
ATOM 1858 N N . LYS A 1 242 ? -16.936 -12.239 -22.654 1.00 59.47 242 LYS A N 1
ATOM 1859 C CA . LYS A 1 242 ? -17.132 -10.993 -21.894 1.00 59.47 242 LYS A CA 1
ATOM 1860 C C . LYS A 1 242 ? -17.386 -9.824 -22.850 1.00 59.47 242 LYS A C 1
ATOM 1862 O O . LYS A 1 242 ? -16.465 -9.374 -23.528 1.00 59.47 242 LYS A O 1
ATOM 1867 N N . ALA A 1 243 ? -18.634 -9.360 -22.881 1.00 56.72 243 ALA A N 1
ATOM 1868 C CA . ALA A 1 243 ? -19.084 -8.224 -23.684 1.00 56.72 243 ALA A CA 1
ATOM 1869 C C . ALA A 1 243 ? -18.763 -6.864 -23.035 1.00 56.72 243 ALA A C 1
ATOM 1871 O O . ALA A 1 243 ? -18.840 -5.837 -23.703 1.00 56.72 243 ALA A O 1
ATOM 1872 N N . TYR A 1 244 ? -18.402 -6.883 -21.749 1.00 52.62 244 TYR A N 1
ATOM 1873 C CA . TYR A 1 244 ? -18.011 -5.754 -20.910 1.00 52.62 244 TYR A CA 1
ATOM 1874 C C . TYR A 1 244 ? -16.820 -6.152 -20.027 1.00 52.62 244 TYR A C 1
ATOM 1876 O O . TYR A 1 244 ? -16.804 -7.298 -19.505 1.00 52.62 244 TYR A O 1
#